Protein AF-A0A2T1DKE2-F1 (afdb_monomer)

Radius of gyration: 26.38 Å; Cα contacts (8 Å, |Δi|>4): 753; chains: 1; bounding box: 59×49×77 Å

Solvent-accessible surface area (backbone atoms only — not comparable to full-atom values): 18657 Å² total; per-residue (Å²): 131,73,34,31,42,33,27,73,36,65,44,62,37,20,73,54,91,68,59,77,89,80,50,60,73,57,46,38,32,82,42,60,50,75,44,71,44,55,36,66,47,71,44,83,72,54,81,52,32,29,38,37,30,40,60,85,55,63,46,56,56,70,70,41,39,63,34,29,38,49,46,63,29,44,44,42,28,36,54,13,23,36,32,27,72,35,71,41,62,37,20,75,52,76,67,59,73,90,80,49,56,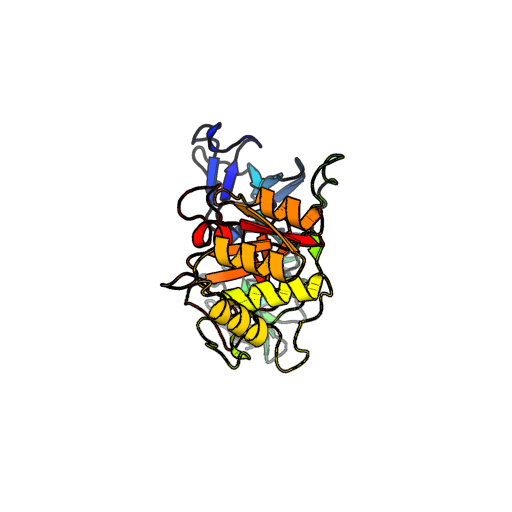71,66,43,41,33,83,43,58,48,72,46,70,46,50,37,66,47,71,45,86,41,67,85,60,22,32,40,36,28,44,59,69,74,62,47,57,61,67,72,40,42,62,34,26,36,53,44,94,35,41,43,70,78,29,87,55,67,40,79,52,84,79,91,56,68,79,62,60,96,91,51,68,70,72,55,43,76,56,88,54,56,70,54,54,15,70,77,36,90,60,55,34,91,76,27,36,53,39,24,42,49,38,25,53,39,50,51,71,67,52,76,68,93,78,84,63,84,56,60,34,44,47,48,46,52,52,31,57,78,70,73,45,49,79,90,38,69,68,42,51,38,52,52,39,41,77,70,54,33,40,58,58,66,40,66,60,25,34,74,63,54,53,52,50,36,40,66,74,70,20,50,30,43,38,41,26,59,79,44,98,86,49,44,44,34,26,41,34,25,35,42,77,50,27,34,29,24,31,29,20,71,19,35,80,48,100,92,42,76,38,66,92,39,75,16,58,72,40,79,45,39,50,66,55,50,42,62,32,26,16,75,88,42,82,48,38,22,38,31,35,40,36,42,80,105

Foldseek 3Di:
DKKKKAFQAWDKWFQDPDDPVPDDQQGIFIDHHGDMFTFPDWADDAQFWIWTFTDPAFTGVVTGRITIDGPLRIWMKDAWKKFFQAWFKWFQDLDDPVPGDQQGIAIDHGGDMFGFPAWDDDPPQWIWTFGPDWADGVVTDRITIDRNVRMDIPHRHMDTDDDPHDADPVVDFGQKFFAPQDAAALCPDPPPSVQLLLLRQLLSQLVSVVQDAPPNDDRSSNSLVVVCVVVVHDSLDVVSSQVSSVVSQKHKPWDQFAAPVNCSVLLSVVWKKKWWWPLDVSIHIWIFGMDHSFATFIQGNQADGDPVHHDSVHGSHRDGDGSVRCCVTQPVPDRGRIGMITIDGD

Secondary structure (DSSP, 8-state):
--EEEEESS-EEEESSSS-TTTS-GGGEEEE-TT-EEEEEEEEE-SSSEEEEEESS--BTTTTBSEEEEEGGGEEEEE--EEEE-S-EEEESSSS-TTTS-GGGEEEE-TT-EEEEEEEEEETTTEEEEEESS--BTTTTBSEEEEEGGGEEEEESS-EEEP--PPPPPTTSPPS-EE--PPP--GGG-SS-TTS-HHHHHHHHHHHHTTPPPSS-SS-HHHHHHHHHHHTT--TT-HHHHHHHHHHTTEEE--EEEE-HHHHHHHHHTT--EEEEE-SSTT-EEEEEEEEETTEEEEE-TT-EEETTEEETTS--TTEEEEHHHHHHHH-TT-TT-EEEEEEEE-

Mean predicted aligned error: 10.67 Å

Sequence (346 aa):
MAIQLKVTQSTIFKQTTEQSSQIPDEDKVAIAAGKSFDVHSWKLVDQNHISIALLKDFLGNPPRNTWYAHIPDIQLIKPASLKVTQNTIFKQSTADSSQVTAPYKVAVAAGQVFNLQSWATANNNHFKITLASGSLGDPPRNTWYVYAPHMQFINQQPQTIAIDQPPPPSGGLPRTKQLNVPHKSQLDNALNPTGACNVTSLAMVIAYFQIKGSTGVGQLEDEIYAHMEDRGLVRGNPEDLSQTAYDYGLIDDFTYRGSLFDIRKAIAEGRPCIIHGNFTSFGHIIVVRGYDPYGFFVNDPYGEWTSSGYRTDLSGENLHYSNTLIQSKCSPEGEDYIWLHRFAKR

Nearest PDB structures (foldseek):
  8vp9-assembly1_B  TM=7.889E-01  e=1.140E-01  Acetivibrio thermocellus ATCC 27405
  6v9z-assembly1_B  TM=7.158E-01  e=9.640E-02  Acetivibrio thermocellus ATCC 27405
  1qaw-assembly1_B  TM=4.047E-01  e=6.050E+00  Geobacillus stearothermophilus

InterPro domains:
  IPR039564 Peptidase C39-like [PF13529] (179-312)

pLDDT: mean 93.01, std 6.89, range [56.09, 98.88]

Organism: NCBI:txid1920490

Structure (mmCIF, N/CA/C/O backbone):
data_AF-A0A2T1DKE2-F1
#
_entry.id   AF-A0A2T1DKE2-F1
#
loop_
_atom_site.group_PDB
_atom_site.id
_atom_site.type_symbol
_atom_site.label_atom_id
_atom_site.label_alt_id
_atom_site.label_comp_id
_atom_site.label_asym_id
_atom_site.label_entity_id
_atom_site.label_seq_id
_atom_site.pdbx_PDB_ins_code
_atom_site.Cartn_x
_atom_site.Cartn_y
_atom_site.Cartn_z
_atom_site.occupancy
_atom_site.B_iso_or_equiv
_atom_site.auth_seq_id
_atom_site.auth_comp_id
_atom_site.auth_asym_id
_atom_site.auth_atom_id
_atom_site.pdbx_PDB_model_num
ATOM 1 N N . MET A 1 1 ? -25.186 -1.324 14.343 1.00 56.09 1 MET A N 1
ATOM 2 C CA . MET A 1 1 ? -23.770 -1.637 14.648 1.00 56.09 1 MET A CA 1
ATOM 3 C C . MET A 1 1 ? -22.944 -0.430 14.253 1.00 56.09 1 MET A C 1
ATOM 5 O O . MET A 1 1 ? -23.244 0.134 13.210 1.00 56.09 1 MET A O 1
ATOM 9 N N . ALA A 1 2 ? -21.981 -0.010 15.075 1.00 75.56 2 ALA A N 1
ATOM 10 C CA . ALA A 1 2 ? -21.118 1.118 14.732 1.00 75.56 2 ALA A CA 1
ATOM 11 C C . ALA A 1 2 ? -20.167 0.706 13.599 1.00 75.56 2 ALA A C 1
ATOM 13 O O . ALA A 1 2 ? -19.555 -0.358 13.674 1.00 75.56 2 ALA A O 1
ATOM 14 N N . ILE A 1 3 ? -20.087 1.514 12.547 1.00 90.50 3 ILE A N 1
ATOM 15 C CA . ILE A 1 3 ? -19.098 1.378 11.477 1.00 90.50 3 ILE A CA 1
ATOM 16 C C . ILE A 1 3 ? -18.074 2.483 11.700 1.00 90.50 3 ILE A C 1
ATOM 18 O O . ILE A 1 3 ? -18.448 3.605 12.031 1.00 90.50 3 ILE A O 1
ATOM 22 N N . GLN A 1 4 ? -16.799 2.170 11.526 1.00 92.31 4 GLN A N 1
ATOM 23 C CA . GLN A 1 4 ? -15.732 3.156 11.486 1.00 92.31 4 GLN A CA 1
ATOM 24 C C . GLN A 1 4 ? -15.197 3.284 10.070 1.00 92.31 4 GLN A C 1
ATOM 26 O O . GLN A 1 4 ? -15.025 2.286 9.374 1.00 92.31 4 GLN A O 1
ATOM 31 N N . LEU A 1 5 ? -14.920 4.514 9.657 1.00 95.06 5 LEU A N 1
ATOM 32 C CA . LEU A 1 5 ? -14.117 4.793 8.479 1.00 95.06 5 LEU A CA 1
ATOM 33 C C . LEU A 1 5 ? -12.704 5.105 8.940 1.00 95.06 5 LEU A C 1
ATOM 35 O O . LEU A 1 5 ? -12.501 6.052 9.696 1.00 95.06 5 LEU A O 1
ATOM 39 N N . LYS A 1 6 ? -11.739 4.324 8.468 1.00 93.06 6 LYS A N 1
ATOM 40 C CA . LYS A 1 6 ? -10.310 4.560 8.653 1.00 93.06 6 LYS A CA 1
ATOM 41 C C . LYS A 1 6 ? -9.728 5.121 7.364 1.00 93.06 6 LYS A C 1
ATOM 43 O O . LYS A 1 6 ? -9.929 4.543 6.305 1.00 93.06 6 LYS A O 1
ATOM 48 N N . VAL A 1 7 ? -8.988 6.216 7.460 1.00 94.31 7 VAL A N 1
ATOM 49 C CA . VAL A 1 7 ? -8.245 6.808 6.347 1.00 94.31 7 VAL A CA 1
ATOM 50 C C . VAL A 1 7 ? -6.895 6.103 6.254 1.00 94.31 7 VAL A C 1
ATOM 52 O O . VAL A 1 7 ? -6.096 6.160 7.190 1.00 94.31 7 VAL A O 1
ATOM 55 N N . THR A 1 8 ? -6.656 5.375 5.169 1.00 86.12 8 THR A N 1
ATOM 56 C CA . THR A 1 8 ? -5.432 4.587 4.947 1.00 86.12 8 THR A CA 1
ATOM 57 C C . THR A 1 8 ? -4.363 5.391 4.212 1.00 86.12 8 THR A C 1
ATOM 59 O O . THR A 1 8 ? -3.178 5.149 4.430 1.00 86.12 8 THR A O 1
ATOM 62 N N . GLN A 1 9 ? -4.766 6.385 3.416 1.00 79.69 9 GLN A N 1
ATOM 63 C CA . GLN A 1 9 ? -3.889 7.341 2.734 1.00 79.69 9 GLN A CA 1
ATOM 64 C C . GLN A 1 9 ? -4.427 8.760 2.932 1.00 79.69 9 GLN A C 1
ATOM 66 O O . GLN A 1 9 ? -5.637 8.954 3.011 1.00 79.69 9 GLN A O 1
ATOM 71 N N . SER A 1 10 ? -3.542 9.756 3.053 1.00 86.81 10 SER A N 1
ATOM 72 C CA . SER A 1 10 ? -3.977 11.150 3.192 1.00 86.81 10 SER A CA 1
ATOM 73 C C . SER A 1 10 ? -4.815 11.536 1.978 1.00 86.81 10 SER A C 1
ATOM 75 O O . SER A 1 10 ? -4.385 11.343 0.847 1.00 86.81 10 SER A O 1
ATOM 77 N N . THR A 1 11 ? -6.007 12.068 2.219 1.00 92.81 11 THR A N 1
ATOM 78 C CA . THR A 1 11 ? -7.016 12.286 1.180 1.00 92.81 11 THR A CA 1
ATOM 79 C C . THR A 1 11 ? -7.796 13.567 1.439 1.00 92.81 11 THR A C 1
ATOM 81 O O . THR A 1 11 ? -7.600 14.248 2.449 1.00 92.8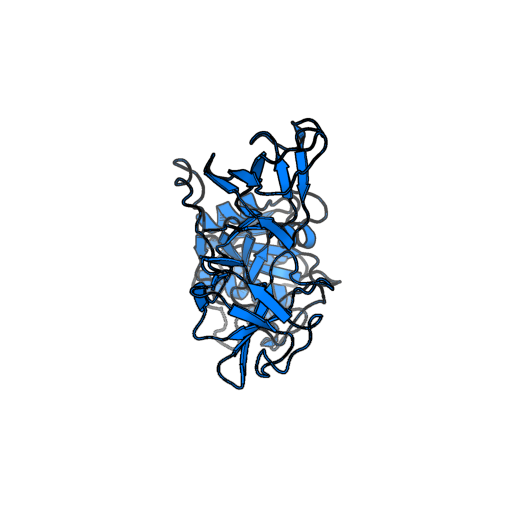1 11 THR A O 1
ATOM 84 N N . ILE A 1 12 ? -8.687 13.910 0.518 1.00 94.94 12 ILE A N 1
ATOM 85 C CA . ILE A 1 12 ? -9.576 15.058 0.628 1.00 94.94 12 ILE A CA 1
ATOM 86 C C . ILE A 1 12 ? -11.008 14.541 0.667 1.00 94.94 12 ILE A C 1
ATOM 88 O O . ILE A 1 12 ? -11.485 13.910 -0.276 1.00 94.94 12 ILE A O 1
ATOM 92 N N . PHE A 1 13 ? -11.709 14.837 1.756 1.00 97.44 13 PHE A N 1
ATOM 93 C CA . PHE A 1 13 ? -13.157 14.678 1.809 1.00 97.44 13 PHE A CA 1
ATOM 94 C C . PHE A 1 13 ? -13.804 15.883 1.137 1.00 97.44 13 PHE A C 1
ATOM 96 O O . PHE A 1 13 ? -13.391 17.018 1.370 1.00 97.44 13 PHE A O 1
ATOM 103 N N . LYS A 1 14 ? -14.800 15.635 0.286 1.00 96.69 14 LYS A N 1
ATOM 104 C CA . LYS A 1 14 ? -15.393 16.648 -0.604 1.00 96.69 14 LYS A CA 1
ATOM 105 C C . LYS A 1 14 ? -16.911 16.724 -0.445 1.00 96.69 14 LYS A C 1
ATOM 107 O O . LYS A 1 14 ? -17.524 15.754 -0.007 1.00 96.69 14 LYS A O 1
ATOM 112 N N . GLN A 1 15 ? -17.534 17.839 -0.815 1.00 96.81 15 GLN A N 1
ATOM 113 C CA . GLN A 1 15 ? -18.999 17.959 -0.900 1.00 96.81 15 GLN A CA 1
ATOM 114 C C . GLN A 1 15 ? -19.572 17.467 -2.239 1.00 96.81 15 GLN A C 1
ATOM 116 O O . GLN A 1 15 ? -20.783 17.298 -2.362 1.00 96.81 15 GLN A O 1
ATOM 121 N N . THR A 1 16 ? -18.713 17.168 -3.215 1.00 93.19 16 THR A N 1
ATOM 122 C CA . THR A 1 16 ? -19.064 16.570 -4.511 1.00 93.19 16 THR A CA 1
ATOM 123 C C . THR A 1 16 ? -18.043 15.490 -4.892 1.00 93.19 16 THR A C 1
ATOM 125 O O . THR A 1 16 ? -17.039 15.285 -4.205 1.00 93.19 16 THR A O 1
ATOM 128 N N . THR A 1 17 ? -18.282 14.774 -5.991 1.00 89.00 17 THR A N 1
ATOM 129 C CA . THR A 1 17 ? -17.322 13.803 -6.547 1.00 89.00 17 THR A CA 1
ATOM 130 C C . THR A 1 17 ? -16.330 14.428 -7.532 1.00 89.00 17 THR A C 1
ATOM 132 O O . THR A 1 17 ? -15.416 13.737 -7.982 1.00 89.00 17 THR A O 1
ATOM 135 N N . GLU A 1 18 ? -16.449 15.730 -7.814 1.00 87.06 18 GLU A N 1
ATOM 136 C CA . GLU A 1 18 ? -15.568 16.480 -8.719 1.00 87.06 18 GLU A CA 1
ATOM 137 C C . GLU A 1 18 ? -14.118 16.526 -8.214 1.00 87.06 18 GLU A C 1
ATOM 139 O O . GLU A 1 18 ? -13.816 16.170 -7.066 1.00 87.06 18 GLU A O 1
ATOM 144 N N . GLN A 1 19 ? -13.191 16.935 -9.083 1.00 77.75 19 GLN A N 1
ATOM 145 C CA . GLN A 1 19 ? -11.787 17.060 -8.700 1.00 77.75 19 GLN A CA 1
ATOM 146 C C . GLN A 1 19 ? -11.620 18.128 -7.615 1.00 77.75 19 GLN A C 1
ATOM 148 O O . GLN A 1 19 ? -12.237 19.189 -7.663 1.00 77.75 19 GLN A O 1
ATOM 153 N N . SER A 1 20 ? -10.750 17.874 -6.635 1.00 83.12 20 SER A N 1
ATOM 154 C CA . SER A 1 20 ? -10.544 18.789 -5.500 1.00 83.12 20 SER A CA 1
ATOM 155 C C . SER A 1 20 ? -10.016 20.170 -5.918 1.00 83.12 20 SER A C 1
ATOM 157 O O . SER A 1 20 ? -10.217 21.149 -5.199 1.00 83.12 20 SER A O 1
ATOM 159 N N . SER A 1 21 ? -9.355 20.260 -7.076 1.00 82.25 21 SER A N 1
ATOM 160 C CA . SER A 1 21 ? -8.891 21.508 -7.691 1.00 82.25 21 SER A CA 1
ATOM 161 C C . SER A 1 21 ? -10.016 22.349 -8.302 1.00 82.25 21 SER A C 1
ATOM 163 O O . SER A 1 21 ? -9.817 23.536 -8.535 1.00 82.25 21 SER A O 1
ATOM 165 N N . GLN A 1 22 ? -11.183 21.751 -8.555 1.00 88.88 22 GLN A N 1
ATOM 166 C CA . GLN A 1 22 ? -12.334 22.397 -9.193 1.00 88.88 22 GLN A CA 1
ATOM 167 C C . GLN A 1 22 ? -13.384 22.877 -8.188 1.00 88.88 22 GLN A C 1
ATOM 169 O O . GLN A 1 22 ? -14.297 23.602 -8.571 1.00 88.88 22 GLN A O 1
ATOM 174 N N . ILE A 1 23 ? -13.249 22.502 -6.913 1.00 92.12 23 ILE A N 1
ATOM 175 C CA . ILE A 1 23 ? -14.202 22.862 -5.861 1.00 92.12 23 ILE A CA 1
ATOM 176 C C . ILE A 1 23 ? -13.612 23.892 -4.882 1.00 92.12 23 ILE A C 1
ATOM 178 O O . ILE A 1 23 ? -12.406 23.835 -4.583 1.00 92.12 23 ILE A O 1
ATOM 182 N N . PRO A 1 24 ? -14.445 24.815 -4.359 1.00 94.44 24 PRO A N 1
ATOM 183 C CA . PRO A 1 24 ? -14.042 25.791 -3.348 1.00 94.44 24 PRO A CA 1
ATOM 184 C C . PRO A 1 24 ? -13.459 25.149 -2.081 1.00 94.44 24 PRO A C 1
ATOM 186 O O . PRO A 1 24 ? -13.807 24.025 -1.719 1.00 94.44 24 PRO A O 1
ATOM 189 N N . ASP A 1 25 ? -12.607 25.886 -1.363 1.00 93.50 25 ASP A N 1
ATOM 190 C CA . ASP A 1 25 ? -11.978 25.418 -0.115 1.00 93.50 25 ASP A CA 1
ATOM 191 C C . ASP A 1 25 ? -12.987 25.090 0.995 1.00 93.50 25 ASP A C 1
ATOM 193 O O . ASP A 1 25 ? -12.742 24.191 1.793 1.00 93.50 25 ASP A O 1
ATOM 197 N N . GLU A 1 26 ? -14.149 25.742 1.012 1.00 95.25 26 GLU A N 1
ATOM 198 C CA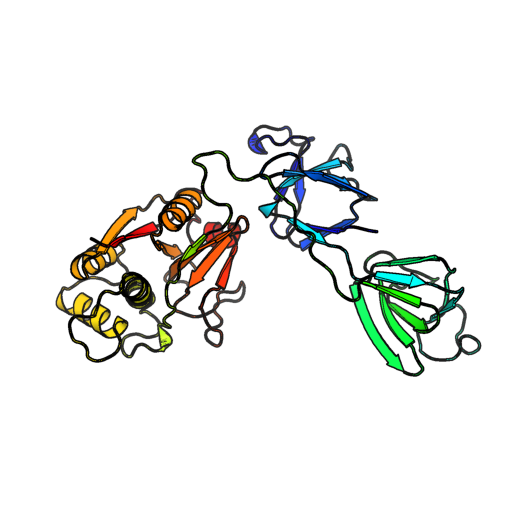 . GLU A 1 26 ? -15.237 25.456 1.961 1.00 95.25 26 GLU A CA 1
ATOM 199 C C . GLU A 1 26 ? -15.950 24.113 1.719 1.00 95.25 26 GLU A C 1
ATOM 201 O O . GLU A 1 26 ? -16.599 23.572 2.621 1.00 95.25 26 GLU A O 1
ATOM 206 N N . ASP A 1 27 ? -15.797 23.550 0.519 1.00 96.25 27 ASP A N 1
ATOM 207 C CA . ASP A 1 27 ? -16.416 22.294 0.091 1.00 96.25 27 ASP A CA 1
ATOM 208 C C . ASP A 1 27 ? -15.444 21.109 0.129 1.00 96.25 27 ASP A C 1
ATOM 210 O O . ASP A 1 27 ? -15.777 19.998 -0.302 1.00 96.25 27 ASP A O 1
ATOM 214 N N . LYS A 1 28 ? -14.247 21.310 0.688 1.00 95.69 28 LYS A N 1
ATOM 215 C CA . LYS A 1 28 ? -13.247 20.259 0.864 1.00 95.69 28 LYS A CA 1
ATOM 216 C C . LYS A 1 28 ? -12.539 20.345 2.207 1.00 95.69 28 LYS A C 1
ATOM 218 O O . LYS A 1 28 ? -12.380 21.402 2.802 1.00 95.69 28 LYS A O 1
ATOM 223 N N . VAL A 1 29 ? -12.078 19.201 2.692 1.00 97.44 29 VAL A N 1
ATOM 224 C CA . VAL A 1 29 ? -11.276 19.123 3.911 1.00 97.44 29 VAL A CA 1
ATOM 225 C C . VAL A 1 29 ? -10.207 18.049 3.757 1.00 97.44 29 VAL A C 1
ATOM 227 O O . VAL A 1 29 ? -10.495 16.907 3.400 1.00 97.44 29 VAL A O 1
ATOM 230 N N . ALA A 1 30 ? -8.954 18.430 4.002 1.00 95.81 30 ALA A N 1
ATOM 231 C CA . ALA A 1 30 ? -7.825 17.511 3.973 1.00 95.81 30 ALA A CA 1
ATOM 232 C C . ALA A 1 30 ? -7.822 16.637 5.230 1.00 95.81 30 ALA A C 1
ATOM 234 O O . ALA A 1 30 ? -7.912 17.138 6.354 1.00 95.81 30 ALA A O 1
ATOM 235 N N . ILE A 1 31 ? -7.684 15.329 5.040 1.00 96.75 31 ILE A N 1
ATOM 236 C CA . ILE A 1 31 ? -7.676 14.336 6.106 1.00 96.75 31 ILE A CA 1
ATOM 237 C C . ILE A 1 31 ? -6.395 13.521 6.010 1.00 96.75 31 ILE A C 1
ATOM 239 O O . ILE A 1 31 ? -6.125 12.872 5.003 1.00 96.75 31 ILE A O 1
ATOM 243 N N . ALA A 1 32 ? -5.598 13.548 7.074 1.00 91.06 32 ALA A N 1
ATOM 244 C CA . ALA A 1 32 ? -4.351 12.799 7.135 1.00 91.06 32 ALA A CA 1
ATOM 245 C C . ALA A 1 32 ? -4.588 11.281 7.241 1.00 91.06 32 ALA A C 1
ATOM 247 O O . ALA A 1 32 ? -5.541 10.833 7.890 1.00 91.06 32 ALA A O 1
ATOM 248 N N . ALA A 1 33 ? -3.667 10.496 6.676 1.00 84.88 33 ALA A N 1
ATOM 249 C CA . ALA A 1 33 ? -3.597 9.052 6.883 1.00 84.88 33 ALA A CA 1
ATOM 250 C C . ALA A 1 33 ? -3.612 8.687 8.381 1.00 84.88 33 ALA A C 1
ATOM 252 O O . ALA A 1 33 ? -3.068 9.396 9.230 1.00 84.88 33 ALA A O 1
ATOM 253 N N . GLY A 1 34 ? -4.249 7.566 8.715 1.00 86.44 34 GLY A N 1
ATOM 254 C CA . GLY A 1 34 ? -4.383 7.050 10.078 1.00 86.44 34 GLY A CA 1
ATOM 255 C C . GLY A 1 34 ? -5.569 7.611 10.870 1.00 86.44 34 GLY A C 1
ATOM 256 O O . GLY A 1 34 ? -5.925 7.036 11.901 1.00 86.44 34 GLY A O 1
ATOM 257 N N . LYS A 1 35 ? -6.229 8.683 10.408 1.00 92.25 35 LYS A N 1
ATOM 258 C CA . LYS A 1 35 ? -7.454 9.196 11.046 1.00 92.25 35 LYS A CA 1
ATOM 259 C C . LYS A 1 35 ? -8.593 8.178 10.948 1.00 92.25 35 LYS A C 1
ATOM 261 O O . LYS A 1 35 ? -8.694 7.441 9.972 1.00 92.25 35 LYS A O 1
ATOM 266 N N . SER A 1 36 ? -9.441 8.123 11.974 1.00 91.50 36 SER A N 1
ATOM 267 C CA . SER A 1 36 ? -10.618 7.248 12.016 1.00 91.50 36 SER A CA 1
ATOM 268 C C . SER A 1 36 ? -11.834 8.015 12.524 1.00 91.50 36 SER A C 1
ATOM 270 O O . SER A 1 36 ? -11.691 8.834 13.429 1.00 91.50 36 SER A O 1
ATOM 272 N N . PHE A 1 37 ? -13.006 7.731 11.959 1.00 92.56 37 PHE A N 1
ATOM 273 C CA . PHE A 1 37 ? -14.265 8.396 12.292 1.00 92.56 37 PHE A CA 1
ATOM 274 C C . PHE A 1 37 ? -15.375 7.374 12.518 1.00 92.56 37 PHE A C 1
ATOM 276 O O . PHE A 1 37 ? -15.481 6.398 11.770 1.00 92.56 37 PHE A O 1
ATOM 283 N N . ASP A 1 38 ? -16.231 7.617 13.509 1.00 90.88 38 ASP A N 1
ATOM 284 C CA . ASP A 1 38 ? -17.463 6.847 13.677 1.00 90.88 38 ASP A CA 1
ATOM 285 C C . ASP A 1 38 ? -18.483 7.301 12.618 1.00 90.88 38 ASP A C 1
ATOM 287 O O . ASP A 1 38 ? -18.832 8.480 12.523 1.00 90.88 38 ASP A O 1
ATOM 291 N N . VAL A 1 39 ? -18.973 6.360 11.816 1.00 94.00 39 VAL A N 1
ATOM 292 C CA . VAL A 1 39 ? -19.888 6.609 10.697 1.00 94.00 39 VAL A CA 1
ATOM 293 C C . VAL A 1 39 ? -21.312 6.249 11.108 1.00 94.00 39 VAL A C 1
ATOM 295 O O . VAL A 1 39 ? -21.589 5.123 11.528 1.00 94.00 39 VAL A O 1
ATOM 298 N N . HIS A 1 40 ? -22.228 7.207 10.963 1.00 92.88 40 HIS A N 1
ATOM 299 C CA . HIS A 1 40 ? -23.662 6.994 11.132 1.00 92.88 40 HIS A CA 1
ATOM 300 C C . HIS A 1 40 ? -24.241 6.192 9.962 1.00 92.88 40 HIS A C 1
ATOM 302 O O . HIS A 1 40 ? -24.926 5.192 10.164 1.00 92.88 40 HIS A O 1
ATOM 308 N N . SER A 1 41 ? -23.931 6.611 8.736 1.00 94.12 41 SER A N 1
ATOM 309 C CA . SER A 1 41 ? -24.375 5.950 7.510 1.00 94.12 41 SER A CA 1
ATOM 310 C C . SER A 1 41 ? -23.383 6.175 6.380 1.00 94.12 41 SER A C 1
ATOM 312 O O . SER A 1 41 ? -22.682 7.185 6.357 1.00 94.12 41 SER A O 1
ATOM 314 N N . TRP A 1 42 ? -23.365 5.270 5.409 1.00 96.50 42 TRP A N 1
ATOM 315 C CA . TRP A 1 42 ? -22.627 5.454 4.168 1.00 96.50 42 TRP A CA 1
ATOM 316 C C . TRP A 1 42 ? -23.411 4.866 2.996 1.00 96.50 42 TRP A C 1
ATOM 318 O O . TRP A 1 42 ? -24.267 4.000 3.185 1.00 96.50 42 TRP A O 1
ATOM 328 N N . LYS A 1 43 ? -23.121 5.343 1.788 1.00 95.31 43 LYS A N 1
ATOM 329 C CA . LYS A 1 43 ? -23.663 4.811 0.536 1.00 95.31 43 LYS A CA 1
ATOM 330 C C . LYS A 1 43 ? -22.605 4.865 -0.552 1.00 95.31 43 LYS A C 1
ATOM 332 O O . LYS A 1 43 ? -21.844 5.827 -0.622 1.00 95.31 43 LYS A O 1
ATOM 337 N N . LEU A 1 44 ? -22.584 3.860 -1.415 1.00 93.62 44 LEU A N 1
ATOM 338 C CA . LEU A 1 44 ? -21.820 3.936 -2.650 1.00 93.62 44 LEU A CA 1
ATOM 339 C C . LEU A 1 44 ? -22.411 5.011 -3.563 1.00 93.62 44 LEU A C 1
ATOM 341 O O . LEU A 1 44 ? -23.631 5.114 -3.683 1.00 93.62 44 LEU A O 1
ATOM 345 N N . VAL A 1 45 ? -21.547 5.825 -4.162 1.00 91.06 45 VAL A N 1
ATOM 346 C CA . VAL A 1 45 ? -21.950 6.929 -5.043 1.00 91.06 45 VAL A CA 1
ATOM 347 C C . VAL A 1 45 ? -21.560 6.618 -6.476 1.00 91.06 45 VAL A C 1
ATOM 349 O O . VAL A 1 45 ? -22.397 6.682 -7.369 1.00 91.06 45 VAL A O 1
ATOM 352 N N . ASP A 1 46 ? -20.300 6.248 -6.682 1.00 83.88 46 ASP A N 1
ATOM 353 C CA . ASP A 1 46 ? -19.757 5.882 -7.983 1.00 83.88 46 ASP A CA 1
ATOM 354 C C . ASP A 1 46 ? -18.653 4.822 -7.821 1.00 83.88 46 ASP A C 1
ATOM 356 O O . ASP A 1 46 ? -18.512 4.194 -6.771 1.00 83.88 46 ASP A O 1
ATOM 360 N N . GLN A 1 47 ? -17.872 4.585 -8.876 1.00 79.06 47 GLN A N 1
ATOM 361 C CA . GLN A 1 47 ? -16.802 3.589 -8.870 1.00 79.06 47 GLN A CA 1
ATOM 362 C C . GLN A 1 47 ? -15.692 3.856 -7.851 1.00 79.06 47 GLN A C 1
ATOM 364 O O . GLN A 1 47 ? -15.027 2.890 -7.477 1.00 79.06 47 GLN A O 1
ATOM 369 N N . ASN A 1 48 ? -15.505 5.104 -7.420 1.00 83.62 48 ASN A N 1
ATOM 370 C CA . ASN A 1 48 ? -14.378 5.583 -6.625 1.00 83.62 48 ASN A CA 1
ATOM 371 C C . ASN A 1 48 ? -14.797 6.334 -5.356 1.00 83.62 48 ASN A C 1
ATOM 373 O O . ASN A 1 48 ? -13.938 6.568 -4.515 1.00 83.62 48 ASN A O 1
ATOM 377 N N . HIS A 1 49 ? -16.071 6.686 -5.171 1.00 92.06 49 HIS A N 1
ATOM 378 C CA . HIS A 1 49 ? -16.531 7.427 -3.998 1.00 92.06 49 HIS A CA 1
ATOM 379 C C . HIS A 1 49 ? -17.679 6.742 -3.260 1.00 92.06 49 HIS A C 1
ATOM 381 O O . HIS A 1 49 ? -18.625 6.215 -3.853 1.00 92.06 49 HIS A O 1
ATOM 387 N N . ILE A 1 50 ? -17.631 6.846 -1.932 1.00 96.50 50 ILE A N 1
ATOM 388 C CA . ILE A 1 50 ? -18.804 6.699 -1.070 1.00 96.50 50 ILE A CA 1
ATOM 389 C C . ILE A 1 50 ? -19.194 8.062 -0.505 1.00 96.50 50 ILE A C 1
ATOM 391 O O . ILE A 1 50 ? -18.342 8.913 -0.267 1.00 96.50 50 ILE A O 1
ATOM 395 N N . SER A 1 51 ? -20.478 8.254 -0.237 1.00 97.19 51 SER A N 1
ATOM 396 C CA . SER A 1 51 ? -20.958 9.323 0.632 1.00 97.19 51 SER A CA 1
ATOM 397 C C . SER A 1 51 ? -21.043 8.771 2.050 1.00 97.19 51 SER A C 1
ATOM 399 O O . SER A 1 51 ? -21.553 7.670 2.256 1.00 97.19 51 SER A O 1
ATOM 401 N N . ILE A 1 52 ? -20.524 9.521 3.014 1.00 97.44 52 ILE A N 1
ATOM 402 C CA . ILE A 1 52 ? -20.505 9.194 4.439 1.00 97.44 52 ILE A CA 1
ATOM 403 C C . ILE A 1 52 ? -21.222 10.284 5.224 1.00 97.44 52 ILE A C 1
ATOM 405 O O . ILE A 1 52 ? -21.107 11.459 4.891 1.00 97.44 52 ILE A O 1
ATOM 409 N N . ALA A 1 53 ? -21.910 9.892 6.290 1.00 97.12 53 ALA A N 1
ATOM 410 C CA . ALA A 1 53 ? -22.377 10.782 7.342 1.00 97.12 53 ALA A CA 1
ATOM 411 C C . ALA A 1 53 ? -21.687 10.379 8.648 1.00 97.12 53 ALA A C 1
ATOM 413 O O . ALA A 1 53 ? -21.847 9.251 9.123 1.00 97.12 53 ALA A O 1
ATOM 414 N N . LEU A 1 54 ? -20.892 11.283 9.206 1.00 95.19 54 LEU A N 1
ATOM 415 C CA . LEU A 1 54 ? -20.183 11.103 10.466 1.00 95.19 54 LEU A CA 1
ATOM 416 C C . LEU A 1 54 ? -21.168 11.188 11.634 1.00 95.19 54 LEU A C 1
ATOM 418 O O . LEU A 1 54 ? -22.134 11.952 11.604 1.00 95.19 54 LEU A O 1
ATOM 422 N N . LEU A 1 55 ? -20.933 10.379 12.666 1.00 88.81 55 LEU A N 1
ATOM 423 C CA . LEU A 1 55 ? -21.858 10.244 13.787 1.00 88.81 55 LEU A CA 1
ATOM 424 C C . LEU A 1 55 ? -21.773 11.416 14.772 1.00 88.81 55 LEU A C 1
ATOM 426 O O . LEU A 1 55 ? -22.805 11.873 15.255 1.00 88.81 55 LEU A O 1
ATOM 430 N N . LYS A 1 56 ? -20.559 11.864 15.110 1.00 84.75 56 LYS A N 1
ATOM 431 C CA . LYS A 1 56 ? -20.318 12.917 16.119 1.00 84.75 56 LYS A CA 1
ATOM 432 C C . LYS A 1 56 ? -19.325 13.988 15.674 1.00 84.75 56 LYS A C 1
ATOM 434 O O . LYS A 1 56 ? -19.199 15.004 16.349 1.00 84.75 56 LYS A O 1
ATOM 439 N N . ASP A 1 57 ? -18.639 13.756 14.561 1.00 89.75 57 ASP A N 1
ATOM 440 C CA . ASP A 1 57 ? -17.604 14.647 14.061 1.00 89.75 57 ASP A CA 1
ATOM 441 C C . ASP A 1 57 ? -18.173 15.607 13.017 1.00 89.75 57 ASP A C 1
ATOM 443 O O . ASP A 1 57 ? -18.970 15.225 12.156 1.00 89.75 57 ASP A O 1
ATOM 447 N N . PHE A 1 58 ? -17.717 16.855 13.083 1.00 95.75 58 PHE A N 1
ATOM 448 C CA . PHE A 1 58 ? -17.936 17.866 12.059 1.00 95.75 58 PHE A CA 1
ATOM 449 C C . PHE A 1 58 ? -16.573 18.322 11.558 1.00 95.75 58 PHE A C 1
ATOM 451 O O . PHE A 1 58 ? -15.684 18.638 12.349 1.00 95.75 58 PHE A O 1
ATOM 458 N N . LEU A 1 59 ? -16.405 18.317 10.243 1.00 96.19 59 LEU A N 1
ATOM 459 C CA . LEU A 1 59 ? -15.153 18.647 9.573 1.00 96.19 59 LEU A CA 1
ATOM 460 C C . LEU A 1 59 ? -15.351 19.878 8.690 1.00 96.19 59 LEU A C 1
ATOM 462 O O . LEU A 1 59 ? -16.485 20.231 8.369 1.00 96.19 59 LEU A O 1
ATOM 466 N N . GLY A 1 60 ? -14.245 20.493 8.276 1.00 93.75 60 GLY A N 1
ATOM 467 C CA . GLY A 1 60 ? -14.249 21.638 7.368 1.00 93.75 60 GLY A CA 1
ATOM 468 C C . GLY A 1 60 ? -14.750 22.941 7.997 1.00 93.75 60 GLY A C 1
ATOM 469 O O . GLY A 1 60 ? -15.042 23.020 9.192 1.00 93.75 60 GLY A O 1
ATOM 470 N N . ASN A 1 61 ? -14.815 23.975 7.162 1.00 92.88 61 ASN A N 1
ATOM 471 C CA . ASN A 1 61 ? -15.380 25.277 7.490 1.00 92.88 61 ASN A CA 1
ATOM 472 C C . ASN A 1 61 ? -16.194 25.771 6.274 1.00 92.88 61 ASN A C 1
ATOM 474 O O . ASN A 1 61 ? -15.577 26.091 5.263 1.00 92.88 61 ASN A O 1
ATOM 478 N N . PRO A 1 62 ? -17.538 25.811 6.336 1.00 94.38 62 PRO A N 1
ATOM 479 C CA . PRO A 1 62 ? -18.359 25.589 7.524 1.00 94.38 62 PRO A CA 1
ATOM 480 C C . PRO A 1 62 ? -18.332 24.125 8.003 1.00 94.38 62 PRO A C 1
ATOM 482 O O . PRO A 1 62 ? -18.100 23.219 7.201 1.00 94.38 62 PRO A O 1
ATOM 485 N N . PRO A 1 63 ? -18.561 23.875 9.307 1.00 96.38 63 PRO A N 1
ATOM 486 C CA . PRO A 1 63 ? -18.536 22.530 9.870 1.00 96.38 63 PRO A CA 1
ATOM 487 C C . PRO A 1 63 ? -19.673 21.667 9.307 1.00 96.38 63 PRO A C 1
ATOM 489 O O . PRO A 1 63 ? -20.851 22.002 9.440 1.00 96.38 63 PRO A O 1
ATOM 492 N N . ARG A 1 64 ? -19.327 20.521 8.712 1.00 96.75 64 ARG A N 1
ATOM 493 C CA . ARG A 1 64 ? -20.271 19.562 8.111 1.00 96.75 64 ARG A CA 1
ATOM 494 C C . ARG A 1 64 ? -19.961 18.137 8.551 1.00 96.75 64 ARG A C 1
ATOM 496 O O . ARG A 1 64 ? -18.800 17.768 8.730 1.00 96.75 64 ARG A O 1
ATOM 503 N N . ASN A 1 65 ? -20.993 17.306 8.665 1.00 96.62 65 ASN A N 1
ATOM 504 C CA . ASN A 1 65 ? -20.846 15.888 9.007 1.00 96.62 65 ASN A CA 1
ATOM 505 C C . ASN A 1 65 ? -21.005 14.944 7.803 1.00 96.62 65 ASN A C 1
ATOM 507 O O . ASN A 1 65 ? -20.780 13.750 7.950 1.00 96.62 65 ASN A O 1
ATOM 511 N N . THR A 1 66 ? -21.398 15.439 6.628 1.00 97.38 66 THR A N 1
ATOM 512 C CA . THR A 1 66 ? -21.597 14.613 5.428 1.00 97.38 66 THR A CA 1
ATOM 513 C C . THR A 1 66 ? -20.543 14.940 4.386 1.00 97.38 66 THR A C 1
ATOM 515 O O . THR A 1 66 ? -20.314 16.114 4.111 1.00 97.38 66 THR A O 1
ATOM 518 N N . TRP A 1 67 ? -19.912 13.913 3.817 1.00 98.12 67 TRP A N 1
ATOM 519 C CA . TRP A 1 67 ? -18.790 14.050 2.886 1.00 98.12 67 TRP A CA 1
ATOM 520 C C . TRP A 1 67 ? -18.785 12.934 1.839 1.00 98.12 67 TRP A C 1
ATOM 522 O O . TRP A 1 67 ? -19.312 11.850 2.075 1.00 98.12 67 TRP A O 1
ATOM 532 N N . TYR A 1 68 ? -18.159 13.178 0.694 1.00 97.75 68 TYR A N 1
ATOM 533 C CA . TYR A 1 68 ? -17.738 12.156 -0.257 1.00 97.75 68 TYR A CA 1
ATOM 534 C C . TYR A 1 68 ? -16.287 11.786 0.045 1.00 97.75 68 TYR A C 1
ATOM 536 O O . TYR A 1 68 ? -15.420 12.659 0.119 1.00 97.75 68 TYR A O 1
ATOM 544 N N . ALA A 1 69 ? -16.038 10.493 0.233 1.00 96.31 69 ALA A N 1
ATOM 545 C CA . ALA A 1 69 ? -14.727 9.933 0.526 1.00 96.31 69 ALA A CA 1
ATOM 546 C C . ALA A 1 69 ? -14.274 9.031 -0.624 1.00 96.31 69 ALA A C 1
ATOM 548 O O . ALA A 1 69 ? -15.054 8.222 -1.134 1.00 96.31 69 ALA A O 1
ATOM 549 N N . HIS A 1 70 ? -13.010 9.179 -1.015 1.00 92.06 70 HIS A N 1
ATOM 550 C CA . HIS A 1 70 ? -12.385 8.393 -2.069 1.00 92.06 70 HIS A CA 1
ATOM 551 C C . HIS A 1 70 ? -12.070 6.981 -1.553 1.00 92.06 70 HIS A C 1
ATOM 553 O O . HIS A 1 70 ? -11.276 6.812 -0.633 1.00 92.06 70 HIS A O 1
ATOM 559 N N . ILE A 1 71 ? -12.727 5.968 -2.123 1.00 90.94 71 ILE A N 1
ATOM 560 C CA . ILE A 1 71 ? -12.692 4.562 -1.693 1.00 90.94 71 ILE A CA 1
ATOM 561 C C . ILE A 1 71 ? -11.263 4.005 -1.591 1.00 90.94 71 ILE A C 1
ATOM 563 O O . ILE A 1 71 ? -10.976 3.357 -0.583 1.00 90.94 71 ILE A O 1
ATOM 567 N N . PRO A 1 72 ? -10.355 4.253 -2.556 1.00 85.19 72 PRO A N 1
ATOM 568 C CA . PRO A 1 72 ? -8.959 3.831 -2.453 1.00 85.19 72 PRO A CA 1
ATOM 569 C C . PRO A 1 72 ? -8.177 4.420 -1.274 1.00 85.19 72 PRO A C 1
ATOM 571 O O . PRO A 1 72 ? -7.131 3.892 -0.927 1.00 85.19 72 PRO A O 1
ATOM 574 N N . ASP A 1 73 ? -8.654 5.475 -0.618 1.00 87.50 73 ASP A N 1
ATOM 575 C CA . ASP A 1 73 ? -7.910 6.104 0.483 1.00 87.50 73 ASP A CA 1
ATOM 576 C C . ASP A 1 73 ? -8.501 5.768 1.855 1.00 87.50 73 ASP A C 1
ATOM 578 O O . ASP A 1 73 ? -8.043 6.269 2.888 1.00 87.50 73 ASP A O 1
ATOM 582 N N . ILE A 1 74 ? -9.548 4.940 1.881 1.00 93.12 74 ILE A N 1
ATOM 583 C CA . ILE A 1 74 ? -10.302 4.620 3.087 1.00 93.12 74 ILE A CA 1
ATOM 584 C C . ILE A 1 74 ? -10.560 3.120 3.233 1.00 93.12 74 ILE A C 1
ATOM 586 O O . ILE A 1 74 ? -10.506 2.335 2.289 1.00 93.12 74 ILE A O 1
ATOM 590 N N . GLN A 1 75 ? -10.927 2.730 4.446 1.00 93.38 75 GLN A N 1
ATOM 591 C CA . GLN A 1 75 ? -11.395 1.399 4.783 1.00 93.38 75 GLN A CA 1
ATOM 592 C C . GLN A 1 75 ? -12.581 1.514 5.738 1.00 93.38 75 GLN A C 1
ATOM 594 O O . GLN A 1 75 ? -12.498 2.191 6.764 1.00 93.38 75 GLN A O 1
ATOM 599 N N . LEU A 1 76 ? -13.684 0.837 5.421 1.00 94.38 76 LEU A N 1
ATOM 600 C CA . LEU A 1 76 ? -14.799 0.689 6.350 1.00 94.38 76 LEU A CA 1
ATOM 601 C C . LEU A 1 76 ? -14.565 -0.531 7.235 1.00 94.38 76 LEU A C 1
ATOM 603 O O . LEU A 1 76 ? -14.193 -1.600 6.754 1.00 94.38 76 LEU A O 1
ATOM 607 N N . ILE A 1 77 ? -14.768 -0.371 8.536 1.00 91.69 77 ILE A N 1
ATOM 608 C CA . ILE A 1 77 ? -14.438 -1.375 9.542 1.00 91.69 77 ILE A CA 1
ATOM 609 C C . ILE A 1 77 ? -15.607 -1.497 10.520 1.00 91.69 77 ILE A C 1
ATOM 611 O O . ILE A 1 77 ? -16.120 -0.500 11.025 1.00 91.69 77 ILE A O 1
ATOM 615 N N . LYS A 1 78 ? -16.020 -2.723 10.837 1.00 90.88 78 LYS A N 1
ATOM 616 C CA . LYS A 1 78 ? -16.764 -3.009 12.068 1.00 90.88 78 LYS A CA 1
ATOM 617 C C . LYS A 1 78 ? -15.732 -3.201 13.177 1.00 90.88 78 LYS A C 1
ATOM 619 O O . LYS A 1 78 ? -14.973 -4.166 13.094 1.00 90.88 78 LYS A O 1
ATOM 624 N N . PRO A 1 79 ? -15.640 -2.311 14.176 1.00 89.25 79 PRO A N 1
ATOM 625 C CA . PRO A 1 79 ? -14.639 -2.445 15.223 1.00 89.25 79 PRO A CA 1
ATOM 626 C C . PRO A 1 79 ? -14.893 -3.697 16.072 1.00 89.25 79 PRO A C 1
ATOM 628 O O . PRO A 1 79 ? -15.990 -4.270 16.068 1.00 89.25 79 PRO A O 1
ATOM 631 N N . ALA A 1 80 ? -13.871 -4.100 16.830 1.00 92.12 80 ALA A N 1
ATOM 632 C CA . ALA A 1 80 ? -14.081 -5.000 17.953 1.00 92.12 80 ALA A CA 1
ATOM 633 C C . ALA A 1 80 ? -15.026 -4.313 18.947 1.00 92.12 80 ALA A C 1
ATOM 635 O O . ALA A 1 80 ? -14.838 -3.143 19.288 1.00 92.12 80 ALA A O 1
ATOM 636 N N . SER A 1 81 ? -16.048 -5.024 19.405 1.00 94.19 81 SER A N 1
ATOM 637 C CA . SER A 1 81 ? -17.081 -4.450 20.261 1.00 94.19 81 SER A CA 1
ATOM 638 C C . SER A 1 81 ? -17.633 -5.498 21.208 1.00 94.19 81 SER A C 1
ATOM 640 O O . SER A 1 81 ? -17.768 -6.672 20.854 1.00 94.19 81 SER A O 1
ATOM 642 N N . LEU A 1 82 ? -18.042 -5.054 22.390 1.00 95.50 82 LEU A N 1
ATOM 643 C CA . LEU A 1 82 ? -18.807 -5.864 23.330 1.00 95.50 82 LEU A CA 1
ATOM 644 C C . LEU A 1 82 ? -20.144 -5.210 23.648 1.00 95.50 82 LEU A C 1
ATOM 646 O O . LEU A 1 82 ? -20.289 -3.990 23.572 1.00 95.50 82 LEU A O 1
ATOM 650 N N . LYS A 1 83 ? -21.104 -6.038 24.048 1.00 96.50 83 LYS A N 1
ATOM 651 C CA . LYS A 1 83 ? -22.368 -5.632 24.646 1.00 96.50 83 LYS A CA 1
ATOM 652 C C . LYS A 1 83 ? -22.402 -6.098 26.092 1.00 96.50 83 LYS A C 1
ATOM 654 O O . LYS A 1 83 ? -22.107 -7.256 26.375 1.00 96.50 83 LYS A O 1
ATOM 659 N N . VAL A 1 84 ? -22.804 -5.214 26.992 1.00 98.06 84 VAL A N 1
ATOM 660 C CA . VAL A 1 84 ? -23.128 -5.568 28.372 1.00 98.06 84 VAL A CA 1
ATOM 661 C C . VAL A 1 84 ? -24.502 -6.231 28.377 1.00 98.06 84 VAL A C 1
ATOM 663 O O . VAL A 1 84 ? -25.481 -5.653 27.908 1.00 98.06 84 VAL A O 1
ATOM 666 N N . THR A 1 85 ? -24.577 -7.471 28.847 1.00 98.00 85 THR A N 1
ATOM 667 C CA . THR A 1 85 ? -25.807 -8.279 28.840 1.00 98.00 85 THR A CA 1
ATOM 668 C C . THR A 1 85 ? -26.563 -8.188 30.162 1.00 98.00 85 THR A C 1
ATOM 670 O O . THR A 1 85 ? -27.766 -8.430 30.185 1.00 98.00 85 THR A O 1
ATOM 673 N N . GLN A 1 86 ? -25.887 -7.787 31.242 1.00 98.00 86 GLN A N 1
ATOM 674 C CA . GLN A 1 86 ? -26.454 -7.600 32.578 1.00 98.00 86 GLN A CA 1
ATOM 675 C C . GLN A 1 86 ? -25.841 -6.367 33.250 1.00 98.00 86 GLN A C 1
ATOM 677 O O . GLN A 1 86 ? -24.678 -6.053 33.000 1.00 98.00 86 GLN A O 1
ATOM 682 N N . ASN A 1 87 ? -26.599 -5.683 34.115 1.00 98.12 87 ASN A N 1
ATOM 683 C CA . ASN A 1 87 ? -26.070 -4.564 34.900 1.00 98.12 87 ASN A CA 1
ATOM 684 C C . ASN A 1 87 ? -24.816 -5.020 35.652 1.00 98.12 87 ASN A C 1
ATOM 686 O O . ASN A 1 87 ? -24.825 -6.042 36.335 1.00 98.12 87 ASN A O 1
ATOM 690 N N . THR A 1 88 ? -23.726 -4.276 35.505 1.00 97.62 88 THR A N 1
ATOM 691 C CA . THR A 1 88 ? -22.417 -4.706 35.992 1.00 97.62 88 THR A CA 1
ATOM 692 C C . THR A 1 88 ? -21.572 -3.523 36.435 1.00 97.62 88 THR A C 1
ATOM 694 O O . THR A 1 88 ? -21.928 -2.363 36.232 1.00 97.62 88 THR A O 1
ATOM 697 N N . ILE A 1 89 ? -20.435 -3.824 37.054 1.00 97.69 89 ILE A N 1
ATOM 698 C CA . ILE A 1 89 ? -19.460 -2.837 37.497 1.00 97.69 89 ILE A CA 1
ATOM 699 C C . ILE A 1 89 ? -18.165 -3.058 36.720 1.00 97.69 89 ILE A C 1
ATOM 701 O O . ILE A 1 89 ? -17.527 -4.107 36.838 1.00 97.69 89 ILE A O 1
ATOM 705 N N . PHE A 1 90 ? -17.757 -2.056 35.948 1.00 98.06 90 PHE A N 1
ATOM 706 C CA . PHE A 1 90 ? -16.422 -2.012 35.358 1.00 98.06 90 PHE A CA 1
ATOM 707 C C . PHE A 1 90 ? -15.450 -1.518 36.428 1.00 98.06 90 PHE A C 1
ATOM 709 O O . PHE A 1 90 ? -15.766 -0.592 37.176 1.00 98.06 90 PHE A O 1
ATOM 716 N N . LYS A 1 91 ? -14.278 -2.149 36.541 1.00 97.81 91 LYS A N 1
ATOM 717 C CA . LYS A 1 91 ? -13.330 -1.916 37.649 1.00 97.81 91 LYS A CA 1
ATOM 718 C C . LYS A 1 91 ? -11.913 -1.652 37.152 1.00 97.81 91 LYS A C 1
ATOM 720 O O . LYS A 1 91 ? -11.559 -2.057 36.054 1.00 97.81 91 LYS A O 1
ATOM 725 N N . GLN A 1 92 ? -11.071 -1.027 37.967 1.00 97.56 92 GLN A N 1
ATOM 726 C CA . GLN A 1 92 ? -9.631 -0.882 37.690 1.00 97.56 92 GLN A CA 1
ATOM 727 C C . GLN A 1 92 ? -8.797 -2.084 38.174 1.00 97.56 92 GLN A C 1
ATOM 729 O O . GLN A 1 92 ? -7.578 -2.091 38.028 1.00 97.56 92 GLN A O 1
ATOM 734 N N . SER A 1 93 ? -9.442 -3.123 38.711 1.00 96.31 93 SER A N 1
ATOM 735 C CA . SER A 1 93 ? -8.824 -4.398 39.088 1.00 96.31 93 SER A CA 1
ATOM 736 C C . SER A 1 93 ? -9.818 -5.560 38.943 1.00 96.31 93 SER A C 1
ATOM 738 O O . SER A 1 93 ? -11.010 -5.352 38.709 1.00 96.31 93 SER A O 1
ATOM 740 N N . THR A 1 94 ? -9.339 -6.795 39.110 1.00 96.62 94 THR A N 1
ATOM 741 C CA . THR A 1 94 ? -10.166 -8.017 39.113 1.00 96.62 94 THR A CA 1
ATOM 742 C C . THR A 1 94 ? -10.726 -8.370 40.497 1.00 96.62 94 THR A C 1
ATOM 744 O O . THR A 1 94 ? -11.336 -9.429 40.653 1.00 96.62 94 THR A O 1
ATOM 747 N N . ALA A 1 95 ? -10.533 -7.506 41.504 1.00 95.06 95 ALA A N 1
ATOM 748 C CA . ALA A 1 95 ? -11.090 -7.689 42.843 1.00 95.06 95 ALA A CA 1
ATOM 749 C C . ALA A 1 95 ? -12.628 -7.609 42.829 1.00 95.06 95 ALA A C 1
ATOM 751 O O . ALA A 1 95 ? -13.231 -7.058 41.899 1.00 95.06 95 ALA A O 1
ATOM 752 N N . ASP A 1 96 ? -13.276 -8.152 43.859 1.00 93.12 96 ASP A N 1
ATOM 753 C CA . ASP A 1 96 ? -14.726 -8.034 44.031 1.00 93.12 96 ASP A CA 1
ATOM 754 C C . ASP A 1 96 ? -15.156 -6.557 44.092 1.00 93.12 96 ASP A C 1
ATOM 756 O O . ASP A 1 96 ? -14.477 -5.725 44.694 1.00 93.12 96 ASP A O 1
ATOM 760 N N . SER A 1 97 ? -16.287 -6.205 43.472 1.00 92.19 97 SER A N 1
ATOM 761 C CA . SER A 1 97 ? -16.761 -4.813 43.425 1.00 92.19 97 SER A CA 1
ATOM 762 C C . SER A 1 97 ? -17.029 -4.193 44.801 1.00 92.19 97 SER A C 1
ATOM 764 O O . SER A 1 97 ? -16.995 -2.964 44.918 1.00 92.19 97 SER A O 1
ATOM 766 N N . SER A 1 98 ? -17.285 -5.010 45.828 1.00 92.94 98 SER A N 1
ATOM 767 C CA . SER A 1 98 ? -17.414 -4.570 47.224 1.00 92.94 98 SER A CA 1
ATOM 768 C C . SER A 1 98 ? -16.091 -4.061 47.805 1.00 92.94 98 SER A C 1
ATOM 770 O O . SER A 1 98 ? -16.105 -3.170 48.647 1.00 92.94 98 SER A O 1
ATOM 772 N N . GLN A 1 99 ? -14.959 -4.566 47.307 1.00 93.94 99 GLN A N 1
ATOM 773 C CA . GLN A 1 99 ? -13.607 -4.222 47.759 1.00 93.94 99 GLN A CA 1
ATOM 774 C C . GLN A 1 99 ? -12.964 -3.102 46.927 1.00 93.94 99 GLN A C 1
ATOM 776 O O . GLN A 1 99 ? -11.884 -2.617 47.256 1.00 93.94 99 GLN A O 1
ATOM 781 N N . VAL A 1 100 ? -13.608 -2.682 45.833 1.00 93.75 100 VAL A N 1
ATOM 782 C CA . VAL A 1 100 ? -13.131 -1.592 44.971 1.00 93.75 100 VAL A CA 1
ATOM 783 C C . VAL A 1 100 ? -13.841 -0.291 45.348 1.00 93.75 100 VAL A C 1
ATOM 785 O O . VAL A 1 100 ? -15.075 -0.217 45.355 1.00 93.75 100 VAL A O 1
ATOM 788 N N . THR A 1 101 ? -13.065 0.749 45.655 1.00 93.50 101 THR A N 1
ATOM 789 C CA . THR A 1 101 ? -13.580 2.068 46.053 1.00 93.50 101 THR A CA 1
ATOM 790 C C . THR A 1 101 ? -14.046 2.901 44.852 1.00 93.50 101 THR A C 1
ATOM 792 O O . THR A 1 101 ? -13.729 2.608 43.697 1.00 93.50 101 THR A O 1
ATOM 795 N N . ALA A 1 102 ? -14.837 3.942 45.129 1.00 85.62 102 ALA A N 1
ATOM 796 C CA . ALA A 1 102 ? -15.591 4.720 44.144 1.00 85.62 102 ALA A CA 1
ATOM 797 C C . ALA A 1 102 ? -14.800 5.320 42.953 1.00 85.62 102 ALA A C 1
ATOM 799 O O . ALA A 1 102 ? -15.362 5.293 41.864 1.00 85.62 102 ALA A O 1
ATOM 800 N N . PRO A 1 103 ? -13.526 5.764 43.049 1.00 92.69 103 PRO A N 1
ATOM 801 C CA . PRO A 1 103 ? -12.820 6.278 41.863 1.00 92.69 103 PRO A CA 1
ATOM 802 C C . PRO A 1 103 ? -12.271 5.176 40.938 1.00 92.69 103 PRO A C 1
ATOM 804 O O . PRO A 1 103 ? -11.747 5.453 39.856 1.00 92.69 103 PRO A O 1
ATOM 807 N N . TYR A 1 104 ? -12.351 3.911 41.360 1.00 96.50 104 TYR A N 1
ATOM 808 C CA . TYR A 1 104 ? -11.800 2.760 40.643 1.00 96.50 104 TYR A CA 1
ATOM 809 C C . TYR A 1 104 ? -12.880 1.813 40.114 1.00 96.50 104 TYR A C 1
ATOM 811 O O . TYR A 1 104 ? -12.555 0.729 39.619 1.00 96.50 104 TYR A O 1
ATOM 819 N N . LYS A 1 105 ? -14.156 2.206 40.196 1.00 97.12 105 LYS A N 1
ATOM 820 C CA . LYS A 1 105 ? -15.280 1.447 39.651 1.00 97.12 105 LYS A CA 1
ATOM 821 C C . LYS A 1 105 ? -16.339 2.351 39.032 1.00 97.12 105 LYS A C 1
ATOM 823 O O . LYS A 1 105 ? -16.533 3.473 39.475 1.00 97.12 105 LYS A O 1
ATOM 828 N N . VAL A 1 106 ? -17.053 1.838 38.039 1.00 97.81 106 VAL A N 1
ATOM 829 C CA . VAL A 1 106 ? -18.166 2.536 37.390 1.00 97.81 106 VAL A CA 1
ATOM 830 C C . VAL A 1 106 ? -19.290 1.551 37.087 1.00 97.81 106 VAL A C 1
ATOM 832 O O . VAL A 1 106 ? -19.041 0.436 36.625 1.00 97.81 106 VAL A O 1
ATOM 835 N N . ALA A 1 107 ? -20.527 1.945 37.388 1.00 97.62 107 ALA A N 1
ATOM 836 C CA . ALA A 1 107 ? -21.705 1.154 37.060 1.00 97.62 107 ALA A CA 1
ATOM 837 C C . ALA A 1 107 ? -22.030 1.276 35.569 1.00 97.62 107 ALA A C 1
ATOM 839 O O . ALA A 1 107 ? -22.007 2.370 35.007 1.00 97.62 107 ALA A O 1
ATOM 840 N N . VAL A 1 108 ? -22.333 0.144 34.941 1.00 97.88 108 VAL A N 1
ATOM 841 C CA . VAL A 1 108 ? -22.622 0.038 33.512 1.00 97.88 108 VAL A CA 1
ATOM 842 C C . VAL A 1 108 ? -23.903 -0.769 33.344 1.00 97.88 108 VAL A C 1
ATOM 844 O O . VAL A 1 108 ? -24.028 -1.880 33.865 1.00 97.88 108 VAL A O 1
ATOM 847 N N . ALA A 1 109 ? -24.875 -0.190 32.648 1.00 97.81 109 ALA A N 1
ATOM 848 C CA . ALA A 1 109 ? -26.192 -0.783 32.484 1.00 97.81 109 ALA A CA 1
ATOM 849 C C . ALA A 1 109 ? -26.196 -1.869 31.395 1.00 97.81 109 ALA A C 1
ATOM 851 O O . ALA A 1 109 ? -25.454 -1.803 30.409 1.00 97.81 109 ALA A O 1
ATOM 852 N N . ALA A 1 110 ? -27.082 -2.851 31.550 1.00 97.81 110 ALA A N 1
ATOM 853 C CA . ALA A 1 110 ? -27.385 -3.827 30.516 1.00 97.81 110 ALA A CA 1
ATOM 854 C C . ALA A 1 110 ? -27.829 -3.127 29.223 1.00 97.81 110 ALA A C 1
ATOM 856 O O . ALA A 1 110 ? -28.523 -2.112 29.236 1.00 97.81 110 ALA A O 1
ATOM 857 N N . GLY A 1 111 ? -27.426 -3.685 28.086 1.00 95.19 111 GLY A N 1
ATOM 858 C CA . GLY A 1 111 ? -27.717 -3.158 26.758 1.00 95.19 111 GLY A CA 1
ATOM 859 C C . GLY A 1 111 ? -26.656 -2.210 26.201 1.00 95.19 111 GLY A C 1
ATOM 860 O O . GLY A 1 111 ? -26.615 -2.042 24.982 1.00 95.19 111 GLY A O 1
ATOM 861 N N . GLN A 1 112 ? -25.771 -1.645 27.033 1.00 95.19 112 GLN A N 1
ATOM 862 C CA . GLN A 1 112 ? -24.714 -0.749 26.554 1.00 95.19 112 GLN A CA 1
ATOM 863 C C . GLN A 1 112 ? -23.699 -1.488 25.670 1.00 95.19 112 GLN A C 1
ATOM 865 O O . GLN A 1 112 ? -23.293 -2.613 25.968 1.00 95.19 112 GLN A O 1
ATOM 870 N N . VAL A 1 113 ? -23.288 -0.843 24.575 1.00 93.44 113 VAL A N 1
ATOM 871 C CA . VAL A 1 113 ? -22.307 -1.361 23.612 1.00 93.44 113 VAL A CA 1
ATOM 872 C C . VAL A 1 113 ? -21.074 -0.473 23.619 1.00 93.44 113 VAL A C 1
ATOM 874 O O . VAL A 1 113 ? -21.189 0.750 23.563 1.00 93.44 113 VAL A O 1
ATOM 877 N N . PHE A 1 114 ? -19.902 -1.100 23.646 1.00 92.94 114 PHE A N 1
ATOM 878 C CA . PHE A 1 114 ? -18.614 -0.420 23.676 1.00 92.94 114 PHE A CA 1
ATOM 879 C C . PHE A 1 114 ? -17.736 -0.902 22.528 1.00 92.94 114 PHE A C 1
ATOM 881 O O . PHE A 1 114 ? -17.515 -2.105 22.384 1.00 92.94 114 PHE A O 1
ATOM 888 N N . ASN A 1 115 ? -17.223 0.042 21.738 1.00 91.31 115 ASN A N 1
ATOM 889 C CA . ASN A 1 115 ? -16.163 -0.216 20.767 1.00 91.31 115 ASN A CA 1
ATOM 890 C C . ASN A 1 115 ? -14.823 -0.283 21.502 1.00 91.31 115 ASN A C 1
ATOM 892 O O . ASN A 1 115 ? -14.568 0.507 22.413 1.00 91.31 115 ASN A O 1
ATOM 896 N N . LEU A 1 116 ? -13.975 -1.225 21.110 1.00 92.56 116 LEU A N 1
ATOM 897 C CA . LEU A 1 116 ? -12.747 -1.574 21.810 1.00 92.56 116 LEU A CA 1
ATOM 898 C C . LEU A 1 116 ? -11.540 -1.266 20.928 1.00 92.56 116 LEU A C 1
ATOM 900 O O . LEU A 1 116 ? -11.484 -1.687 19.775 1.00 92.56 116 LEU A O 1
ATOM 904 N N . GLN A 1 117 ? -10.564 -0.559 21.493 1.00 89.88 117 GLN A N 1
ATOM 905 C CA . GLN A 1 117 ? -9.229 -0.440 20.916 1.00 89.88 117 GLN A CA 1
ATOM 906 C C . GLN A 1 117 ? -8.471 -1.761 21.071 1.00 89.88 117 GLN A C 1
ATOM 908 O O . GLN A 1 117 ? -7.801 -2.212 20.147 1.00 89.88 117 GLN A O 1
ATOM 913 N N . SER A 1 118 ? -8.573 -2.382 22.248 1.00 91.62 118 SER A N 1
ATOM 914 C CA . SER A 1 118 ? -7.931 -3.656 22.563 1.00 91.62 118 SER A CA 1
ATOM 915 C C . SER A 1 118 ? -8.652 -4.367 23.708 1.00 91.62 118 SER A C 1
ATOM 917 O O . SER A 1 118 ? -9.433 -3.765 24.454 1.00 91.62 118 SER A O 1
ATOM 919 N N . TRP A 1 119 ? -8.392 -5.665 23.847 1.00 96.81 119 TRP A N 1
ATOM 920 C CA . TRP A 1 119 ? -8.828 -6.458 24.989 1.00 96.81 119 TRP A CA 1
ATOM 921 C C . TRP A 1 119 ? -7.866 -7.624 25.245 1.00 96.81 119 TRP A C 1
ATOM 923 O O . TRP A 1 119 ? -7.145 -8.055 24.347 1.00 96.81 119 TRP A O 1
ATOM 933 N N . ALA A 1 120 ? -7.860 -8.131 26.474 1.00 96.56 120 ALA A N 1
ATOM 934 C CA . ALA A 1 120 ? -7.118 -9.319 26.882 1.00 96.56 120 ALA A CA 1
ATOM 935 C C . ALA A 1 120 ? -7.877 -10.067 27.984 1.00 96.56 120 ALA A C 1
ATOM 937 O O . ALA A 1 120 ? -8.585 -9.455 28.788 1.00 96.56 120 ALA A O 1
ATOM 938 N N . THR A 1 121 ? -7.722 -11.388 28.051 1.00 96.69 121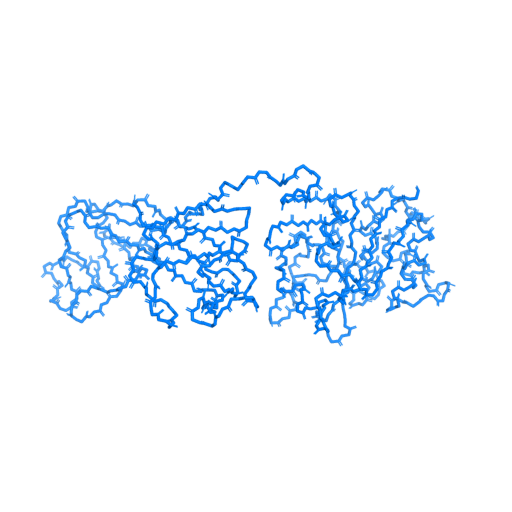 THR A N 1
ATOM 939 C CA . THR A 1 121 ? -8.189 -12.179 29.199 1.00 96.69 121 THR A CA 1
ATOM 940 C C . THR A 1 121 ? -7.457 -11.757 30.471 1.00 96.69 121 THR A C 1
ATOM 942 O O . THR A 1 121 ? -6.268 -11.444 30.442 1.00 96.69 121 THR A O 1
ATOM 945 N N . ALA A 1 122 ? -8.159 -11.772 31.598 1.00 96.19 122 ALA A N 1
ATOM 946 C CA . ALA A 1 122 ? -7.623 -11.483 32.918 1.00 96.19 122 ALA A CA 1
ATOM 947 C C . ALA A 1 122 ? -8.146 -12.497 33.946 1.00 96.19 122 ALA A C 1
ATOM 949 O O . ALA A 1 122 ? -9.147 -13.184 33.729 1.00 96.19 122 ALA A O 1
ATOM 950 N N . ASN A 1 123 ? -7.465 -12.571 35.089 1.00 95.00 123 ASN A N 1
ATOM 951 C CA . ASN A 1 123 ? -7.820 -13.488 36.171 1.00 95.00 123 ASN A CA 1
ATOM 952 C C . ASN A 1 123 ? -9.254 -13.258 36.681 1.00 95.00 123 ASN A C 1
ATOM 954 O O . ASN A 1 123 ? -9.839 -12.185 36.513 1.00 95.00 123 ASN A O 1
ATOM 958 N N . ASN A 1 124 ? -9.797 -14.262 37.371 1.00 95.12 124 ASN A N 1
ATOM 959 C CA . ASN A 1 124 ? -11.124 -14.226 37.992 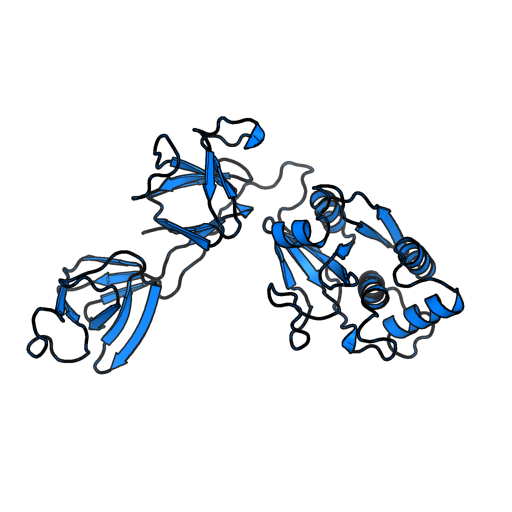1.00 95.12 124 ASN A CA 1
ATOM 960 C C . ASN A 1 124 ? -12.264 -13.983 36.986 1.00 95.12 124 ASN A C 1
ATOM 962 O O . ASN A 1 124 ? -13.191 -13.234 37.284 1.00 95.12 124 ASN A O 1
ATOM 966 N N . ASN A 1 125 ? -12.196 -14.580 35.790 1.00 96.12 125 ASN A N 1
ATOM 967 C CA . ASN A 1 125 ? -13.195 -14.432 34.720 1.00 96.12 125 ASN A CA 1
ATOM 968 C C . ASN A 1 125 ? -13.436 -12.974 34.307 1.00 96.12 125 ASN A C 1
ATOM 970 O O . ASN A 1 125 ? -14.580 -12.539 34.168 1.00 96.12 125 ASN A O 1
ATOM 974 N N . HIS A 1 126 ? -12.366 -12.202 34.128 1.00 98.06 126 HIS A N 1
ATOM 975 C CA . HIS A 1 126 ? -12.465 -10.842 33.612 1.00 98.06 126 HIS A CA 1
ATOM 976 C C . HIS A 1 126 ? -11.811 -10.722 32.239 1.00 98.06 126 HIS A C 1
ATOM 978 O O . HIS A 1 126 ? -10.913 -11.477 31.880 1.00 98.06 126 HIS A O 1
ATOM 984 N N . PHE A 1 127 ? -12.221 -9.701 31.500 1.00 98.00 127 PHE A N 1
ATOM 985 C CA . PHE A 1 127 ? -11.443 -9.141 30.406 1.00 98.00 127 PHE A CA 1
ATOM 986 C C . PHE A 1 127 ? -10.904 -7.783 30.826 1.00 98.00 127 PHE A C 1
ATOM 988 O O . PHE A 1 127 ? -11.647 -6.978 31.384 1.00 98.00 127 PHE A O 1
ATOM 995 N N . LYS A 1 128 ? -9.636 -7.507 30.530 1.00 98.25 128 LYS A N 1
ATOM 996 C CA . LYS A 1 128 ? -9.115 -6.142 30.493 1.00 98.25 128 LYS A CA 1
ATOM 997 C C . LYS A 1 128 ? -9.444 -5.571 29.120 1.00 98.25 128 LYS A C 1
ATOM 999 O O . LYS A 1 128 ? -9.035 -6.151 28.122 1.00 98.25 128 LYS A O 1
ATOM 1004 N N . ILE A 1 129 ? -10.170 -4.467 29.065 1.00 97.75 129 ILE A N 1
ATOM 1005 C CA . ILE A 1 129 ? -10.564 -3.791 27.828 1.00 97.75 129 ILE A CA 1
ATOM 1006 C C . ILE A 1 129 ? -10.008 -2.372 27.805 1.00 97.75 129 ILE A C 1
ATOM 1008 O O . ILE A 1 129 ? -9.898 -1.741 28.856 1.00 97.75 129 ILE A O 1
ATOM 1012 N N . THR A 1 130 ? -9.744 -1.852 26.612 1.00 96.69 130 THR A N 1
ATOM 1013 C CA . THR A 1 130 ? -9.506 -0.427 26.368 1.00 96.69 130 THR A CA 1
ATOM 1014 C C . THR A 1 130 ? -10.532 0.060 25.350 1.00 96.69 130 THR A C 1
ATOM 1016 O O . THR A 1 130 ? -10.671 -0.523 24.277 1.00 96.69 130 THR A O 1
ATOM 1019 N N . LEU A 1 131 ? -11.288 1.101 25.698 1.00 93.25 131 LEU A N 1
ATOM 1020 C CA . LEU A 1 131 ? -12.322 1.694 24.851 1.00 93.25 131 LEU A CA 1
ATOM 1021 C C . LEU A 1 131 ? -11.690 2.400 23.645 1.00 93.25 131 LEU A C 1
ATOM 1023 O O . LEU A 1 131 ? -10.690 3.098 23.791 1.00 93.25 131 LEU A O 1
ATOM 1027 N N . ALA A 1 132 ? -12.292 2.234 22.467 1.00 85.81 132 ALA A N 1
ATOM 1028 C CA . ALA A 1 132 ? -11.835 2.875 21.232 1.00 85.81 132 ALA A CA 1
ATOM 1029 C C . ALA A 1 132 ? -12.050 4.395 21.237 1.00 85.81 132 ALA A C 1
ATOM 1031 O O . ALA A 1 132 ? -11.268 5.134 20.647 1.00 85.81 132 ALA A O 1
ATOM 1032 N N . SER A 1 133 ? -13.108 4.862 21.900 1.00 81.56 133 SER A N 1
ATOM 1033 C CA . SER A 1 133 ? -13.412 6.279 22.060 1.00 81.56 133 SER A CA 1
ATOM 1034 C C . SER A 1 133 ? -14.113 6.536 23.395 1.00 81.56 133 SER A C 1
ATOM 1036 O O . SER A 1 133 ? -14.815 5.677 23.935 1.00 81.56 133 SER A O 1
ATOM 1038 N N . GLY A 1 134 ? -13.907 7.738 23.934 1.00 85.56 134 GLY A N 1
ATOM 1039 C CA . GLY A 1 134 ? -14.487 8.164 25.203 1.00 85.56 134 GLY A CA 1
ATOM 1040 C C . GLY A 1 134 ? -13.809 7.573 26.441 1.00 85.56 134 GLY A C 1
ATOM 1041 O O . GLY A 1 134 ? -12.741 6.964 26.399 1.00 85.56 134 GLY A O 1
ATOM 1042 N N . SER A 1 135 ? -14.442 7.813 27.581 1.00 93.81 135 SER A N 1
ATOM 1043 C CA . SER A 1 135 ? -14.013 7.343 28.892 1.00 93.81 135 SER A CA 1
ATOM 1044 C C . SER A 1 135 ? -15.238 7.109 29.771 1.00 93.81 135 SER A C 1
ATOM 1046 O O . SER A 1 135 ? -16.335 7.578 29.463 1.00 93.81 135 SER A O 1
ATOM 1048 N N . LEU A 1 136 ? -15.058 6.342 30.839 1.00 95.44 136 LEU A N 1
ATOM 1049 C CA . LEU A 1 136 ? -16.076 6.095 31.855 1.00 95.44 136 LEU A CA 1
ATOM 1050 C C . LEU A 1 136 ? -15.537 6.509 33.223 1.00 95.44 136 LEU A C 1
ATOM 1052 O O . LEU A 1 136 ? -14.324 6.623 33.400 1.00 95.44 136 LEU A O 1
ATOM 1056 N N . GLY A 1 137 ? -16.446 6.657 34.184 1.00 93.44 137 GLY A N 1
ATOM 1057 C CA . GLY A 1 137 ? -16.118 6.933 35.581 1.00 93.44 137 GLY A CA 1
ATOM 1058 C C . GLY A 1 137 ? -15.625 8.356 35.842 1.00 93.44 137 GLY A C 1
ATOM 1059 O O . GLY A 1 137 ? -15.500 9.172 34.931 1.00 93.44 137 GLY A O 1
ATOM 1060 N N . ASP A 1 138 ? -15.354 8.618 37.116 1.00 92.38 138 ASP A N 1
ATOM 1061 C CA . ASP A 1 138 ? -14.750 9.850 37.616 1.00 92.38 138 ASP A CA 1
ATOM 1062 C C . ASP A 1 138 ? -13.647 9.473 38.632 1.00 92.38 138 ASP A C 1
ATOM 1064 O O . ASP A 1 138 ? -13.958 8.895 39.679 1.00 92.38 138 ASP A O 1
ATOM 1068 N N . PRO A 1 139 ? -12.353 9.679 38.318 1.00 94.00 139 PRO A N 1
ATOM 1069 C CA . PRO A 1 139 ? -11.846 10.355 37.127 1.00 94.00 139 PRO A CA 1
ATOM 1070 C C . PRO A 1 139 ? -12.074 9.544 35.838 1.00 94.00 139 PRO A C 1
ATOM 1072 O O . PRO A 1 139 ? -12.124 8.310 35.888 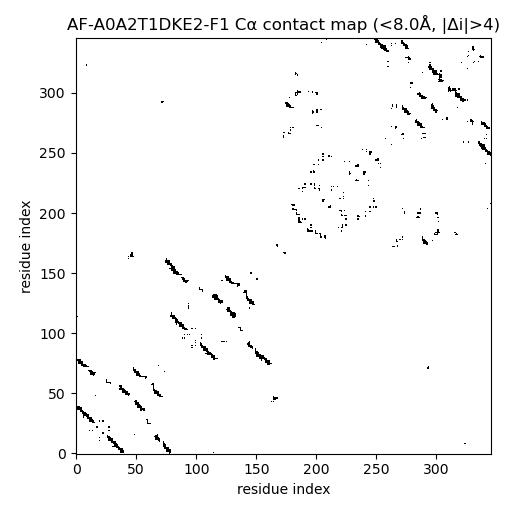1.00 94.00 139 PRO A O 1
ATOM 1075 N N . PRO A 1 140 ? -12.163 10.216 34.675 1.00 95.94 140 PRO A N 1
ATOM 1076 C CA . PRO A 1 140 ? -12.389 9.563 33.391 1.00 95.94 140 PRO A CA 1
ATOM 1077 C C . PRO A 1 140 ? -11.250 8.602 33.032 1.00 95.94 140 PRO A C 1
ATOM 1079 O O . PRO A 1 140 ? -10.078 8.982 32.981 1.00 95.94 140 PRO A O 1
ATOM 1082 N N . ARG A 1 141 ? -11.592 7.341 32.742 1.00 96.06 141 ARG A N 1
ATOM 1083 C CA . ARG A 1 141 ? -10.649 6.298 32.299 1.00 96.06 141 ARG A CA 1
ATOM 1084 C C . ARG A 1 141 ? -11.182 5.543 31.089 1.00 96.06 141 ARG A C 1
ATOM 1086 O O . ARG A 1 141 ? -12.379 5.275 30.985 1.00 96.06 141 ARG A O 1
ATOM 1093 N N . ASN A 1 142 ? -10.287 5.140 30.193 1.00 96.38 142 ASN A N 1
ATOM 1094 C CA . ASN A 1 142 ? -10.634 4.363 28.998 1.00 96.38 142 ASN A CA 1
ATOM 1095 C C . ASN A 1 142 ? -10.342 2.859 29.134 1.00 96.38 142 ASN A C 1
ATOM 1097 O O . ASN A 1 142 ? -10.741 2.092 28.268 1.00 96.38 142 ASN A O 1
ATOM 1101 N N . THR A 1 143 ? -9.652 2.423 30.187 1.00 97.94 143 THR A N 1
ATOM 1102 C CA . THR A 1 143 ? -9.246 1.023 30.372 1.00 97.94 143 THR A CA 1
ATOM 1103 C C . THR A 1 143 ? -9.912 0.450 31.608 1.00 97.94 143 THR A C 1
ATOM 1105 O O . THR A 1 143 ? -9.864 1.081 32.658 1.00 97.94 143 THR A O 1
ATOM 1108 N N . TRP A 1 144 ? -10.524 -0.729 31.495 1.00 98.31 144 TRP A N 1
ATOM 1109 C CA . TRP A 1 144 ? -11.355 -1.326 32.543 1.00 98.31 144 TRP A CA 1
ATOM 1110 C C . TRP A 1 144 ? -11.249 -2.852 32.556 1.00 98.31 144 TRP A C 1
ATOM 1112 O O . TRP A 1 144 ? -11.035 -3.477 31.524 1.00 98.31 144 TRP A O 1
ATOM 1122 N N . TYR A 1 145 ? -11.447 -3.461 33.721 1.00 98.44 145 TYR A N 1
ATOM 1123 C CA . TYR A 1 145 ? -11.737 -4.880 33.871 1.00 98.44 145 TYR A CA 1
ATOM 1124 C C . TYR A 1 145 ? -13.247 -5.089 33.888 1.00 98.44 145 TYR A C 1
ATOM 1126 O O . TYR A 1 145 ? -13.964 -4.459 34.672 1.00 98.44 145 TYR A O 1
ATOM 1134 N N . VAL A 1 146 ? -13.717 -5.999 33.041 1.00 97.94 146 VAL A N 1
ATOM 1135 C CA . VAL A 1 146 ? -15.131 -6.335 32.869 1.00 97.94 146 VAL A CA 1
ATOM 1136 C C . VAL A 1 146 ? -15.335 -7.806 33.169 1.00 97.94 146 VAL A C 1
ATOM 1138 O O . VAL A 1 146 ? -14.608 -8.648 32.649 1.00 97.94 146 VAL A O 1
ATOM 1141 N N . TYR A 1 147 ? -16.317 -8.114 34.011 1.00 97.81 147 TYR A N 1
ATOM 1142 C CA . TYR A 1 147 ? -16.652 -9.489 34.359 1.00 97.81 147 TYR A CA 1
ATOM 1143 C C . TYR A 1 147 ? -17.276 -10.206 33.155 1.00 97.81 147 TYR A C 1
ATOM 1145 O O . TYR A 1 147 ? -18.314 -9.780 32.644 1.00 97.81 147 TYR A O 1
ATOM 1153 N N . ALA A 1 148 ? -16.624 -11.274 32.692 1.00 97.19 148 ALA A N 1
ATOM 1154 C CA . ALA A 1 148 ? -16.939 -11.953 31.438 1.00 97.19 148 ALA A CA 1
ATOM 1155 C C . ALA A 1 148 ? -18.390 -12.473 31.362 1.00 97.19 148 ALA A C 1
ATOM 1157 O O . ALA A 1 148 ? -19.020 -12.260 30.330 1.00 97.19 148 ALA A O 1
ATOM 1158 N N . PRO A 1 149 ? -18.989 -13.051 32.424 1.00 97.94 149 PRO A N 1
ATOM 1159 C CA . PRO A 1 149 ? -20.387 -13.492 32.381 1.00 97.94 149 PRO A CA 1
ATOM 1160 C C . PRO A 1 149 ? -21.432 -12.387 32.144 1.00 97.94 149 PRO A C 1
ATOM 1162 O O . PRO A 1 149 ? -22.557 -12.696 31.761 1.00 97.94 149 PRO A O 1
ATOM 1165 N N . HIS A 1 150 ? -21.100 -11.108 32.368 1.00 98.31 150 HIS A N 1
ATOM 1166 C CA . HIS A 1 150 ? -22.035 -9.979 32.200 1.00 98.31 150 HIS A CA 1
ATOM 1167 C C . HIS A 1 150 ? -21.893 -9.273 30.846 1.00 98.31 150 HIS A C 1
ATOM 1169 O O . HIS A 1 150 ? -22.455 -8.193 30.633 1.00 98.31 150 HIS A O 1
ATOM 1175 N N . MET A 1 151 ? -21.106 -9.838 29.934 1.00 97.25 151 MET A N 1
ATOM 1176 C CA . MET A 1 151 ? -20.863 -9.267 28.620 1.00 97.25 151 MET A CA 1
ATOM 1177 C C . MET A 1 151 ? -20.832 -10.347 27.543 1.00 97.25 151 MET A C 1
ATOM 1179 O O . MET A 1 151 ? -20.668 -11.533 27.810 1.00 97.25 151 MET A O 1
ATOM 1183 N N . GLN A 1 152 ? -20.997 -9.912 26.302 1.00 97.19 152 GLN A N 1
ATOM 1184 C CA . GLN A 1 152 ? -20.800 -10.736 25.121 1.00 97.19 152 GLN A CA 1
ATOM 1185 C C . GLN A 1 152 ? -20.060 -9.911 24.073 1.00 97.19 152 GLN A C 1
ATOM 1187 O O . GLN A 1 152 ? -20.411 -8.754 23.824 1.00 97.19 152 GLN A O 1
ATOM 1192 N N . PHE A 1 153 ? -19.055 -10.498 23.427 1.00 95.56 153 PHE A N 1
ATOM 1193 C CA . PHE A 1 153 ? -18.474 -9.888 22.237 1.00 95.56 153 PHE A CA 1
ATOM 1194 C C . PHE A 1 153 ? -19.496 -9.882 21.101 1.00 95.56 153 PHE A C 1
ATOM 1196 O O . PHE A 1 153 ? -20.067 -10.915 20.764 1.00 95.56 153 PHE A O 1
ATOM 1203 N N . ILE A 1 154 ? -19.696 -8.713 20.497 1.00 92.50 154 ILE A N 1
ATOM 1204 C CA . ILE A 1 154 ? -20.347 -8.604 19.189 1.00 92.50 154 ILE A CA 1
ATOM 1205 C C . ILE A 1 154 ? -19.324 -8.997 18.124 1.00 92.50 154 ILE A C 1
ATOM 1207 O O . ILE A 1 154 ? -19.600 -9.854 17.297 1.00 92.50 154 ILE A O 1
ATOM 1211 N N . ASN A 1 155 ? -18.126 -8.409 18.205 1.00 89.62 155 ASN A N 1
ATOM 1212 C CA . ASN A 1 155 ? -16.971 -8.745 17.380 1.00 89.62 155 ASN A CA 1
ATOM 1213 C C . ASN A 1 155 ? -15.730 -8.756 18.272 1.00 89.62 155 ASN A C 1
ATOM 1215 O O . ASN A 1 155 ? -15.502 -7.811 19.027 1.00 89.62 155 ASN A O 1
ATOM 1219 N N . GLN A 1 156 ? -14.909 -9.797 18.175 1.00 90.62 156 GLN A N 1
ATOM 1220 C CA . GLN A 1 156 ? -13.653 -9.877 18.928 1.00 90.62 156 GLN A CA 1
ATOM 1221 C C . GLN A 1 156 ? -12.502 -9.150 18.226 1.00 90.62 156 GLN A C 1
ATOM 1223 O O . GLN A 1 156 ? -11.585 -8.663 18.881 1.00 90.62 156 GLN A O 1
ATOM 1228 N N . GLN A 1 157 ? -12.552 -9.057 16.901 1.00 86.62 157 GLN A N 1
ATOM 1229 C CA . GLN A 1 157 ? -11.545 -8.395 16.083 1.00 86.62 157 GLN A CA 1
ATOM 1230 C C . GLN A 1 157 ? -12.223 -7.398 15.142 1.00 86.62 157 GLN A C 1
ATOM 1232 O O . GLN A 1 157 ? -13.387 -7.604 14.782 1.00 86.62 157 GLN A O 1
ATOM 1237 N N . PRO A 1 158 ? -11.521 -6.328 14.736 1.00 86.56 158 PRO A N 1
ATOM 1238 C CA . PRO A 1 158 ? -12.001 -5.461 13.674 1.00 86.56 158 PRO A CA 1
ATOM 1239 C C . PRO A 1 158 ? -12.220 -6.263 12.385 1.00 86.56 158 PRO A C 1
ATOM 1241 O O . PRO A 1 158 ? -11.368 -7.057 11.994 1.00 86.56 158 PRO A O 1
ATOM 1244 N N . GLN A 1 159 ? -13.350 -6.047 11.719 1.00 86.94 159 GLN A N 1
ATOM 1245 C CA . GLN A 1 159 ? -13.671 -6.671 10.436 1.00 86.94 159 GLN A CA 1
ATOM 1246 C C . GLN A 1 159 ? -13.788 -5.610 9.352 1.00 86.94 159 GLN A C 1
ATOM 1248 O O . GLN A 1 159 ? -14.589 -4.684 9.477 1.00 86.94 159 GLN A O 1
ATOM 1253 N N . THR A 1 160 ? -13.030 -5.763 8.271 1.00 87.44 160 THR A N 1
ATOM 1254 C CA . THR A 1 160 ? -13.171 -4.923 7.078 1.00 87.44 160 THR A CA 1
ATOM 1255 C C . THR A 1 160 ? -14.521 -5.168 6.415 1.00 87.44 160 THR A C 1
ATOM 1257 O O . THR A 1 160 ? -14.935 -6.312 6.235 1.00 87.44 160 THR A O 1
ATOM 1260 N N . ILE A 1 161 ? -15.198 -4.096 6.024 1.00 89.44 161 ILE A N 1
ATOM 1261 C CA . ILE A 1 161 ? -16.400 -4.137 5.197 1.00 89.44 161 ILE A CA 1
ATOM 1262 C C . ILE A 1 161 ? -15.954 -3.925 3.752 1.00 89.44 161 ILE A C 1
ATOM 1264 O O . ILE A 1 161 ? -15.412 -2.868 3.424 1.00 89.44 161 ILE A O 1
ATOM 1268 N N . ALA A 1 162 ? -16.173 -4.925 2.897 1.00 85.56 162 ALA A N 1
ATOM 1269 C CA . ALA A 1 162 ? -15.994 -4.760 1.461 1.00 85.56 162 ALA A CA 1
ATOM 1270 C C . ALA A 1 162 ? -17.024 -3.753 0.930 1.00 85.56 162 ALA A C 1
ATOM 1272 O O . ALA A 1 162 ? -18.202 -3.804 1.291 1.00 85.56 162 ALA A O 1
ATOM 1273 N N . ILE A 1 163 ? -16.570 -2.820 0.098 1.00 86.38 163 ILE A N 1
ATOM 1274 C CA . ILE A 1 163 ? -17.447 -1.898 -0.617 1.00 86.38 163 ILE A CA 1
ATOM 1275 C C . ILE A 1 163 ? -17.673 -2.516 -1.996 1.00 86.38 163 ILE A C 1
ATOM 1277 O O . ILE A 1 163 ? -16.753 -2.542 -2.811 1.00 86.38 163 ILE A O 1
ATOM 1281 N N . ASP A 1 164 ? -18.875 -3.036 -2.244 1.00 82.56 164 ASP A N 1
ATOM 1282 C CA . ASP A 1 164 ? -19.237 -3.653 -3.525 1.00 82.56 164 ASP A CA 1
ATOM 1283 C C . ASP A 1 164 ? -19.365 -2.580 -4.609 1.00 82.56 164 ASP A C 1
ATOM 1285 O O . ASP A 1 164 ? -20.424 -1.991 -4.815 1.00 82.56 164 ASP A O 1
ATOM 1289 N N . GLN A 1 165 ? -18.258 -2.277 -5.280 1.00 76.94 165 GLN A N 1
ATOM 1290 C CA . GLN A 1 165 ? -18.221 -1.261 -6.323 1.00 76.94 165 GLN A CA 1
ATOM 1291 C C . GLN A 1 165 ? -18.660 -1.855 -7.677 1.00 76.94 165 GLN A C 1
ATOM 1293 O O . GLN A 1 165 ? -18.303 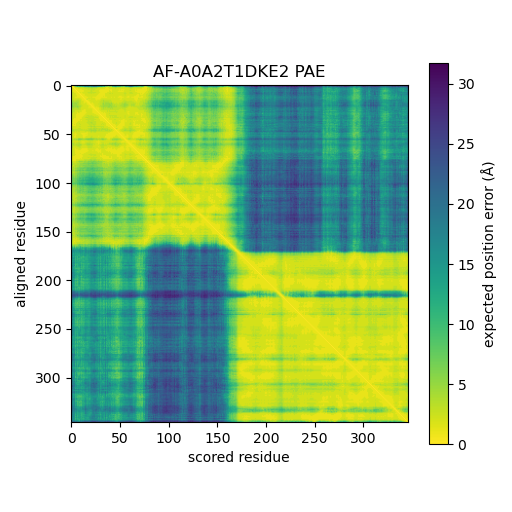-2.997 -7.981 1.00 76.94 165 GLN A O 1
ATOM 1298 N N . PRO A 1 166 ? -19.376 -1.104 -8.541 1.00 74.00 166 PRO A N 1
ATOM 1299 C CA . PRO A 1 166 ? -19.797 -1.611 -9.840 1.00 74.00 166 PRO A CA 1
ATOM 1300 C C . PRO A 1 166 ? -18.581 -2.028 -10.674 1.00 74.00 166 PRO A C 1
ATOM 1302 O O . PRO A 1 166 ? -17.490 -1.464 -10.501 1.00 74.00 166 PRO A O 1
ATOM 1305 N N . PRO A 1 167 ? -18.739 -2.996 -11.588 1.00 68.25 167 PRO A N 1
ATOM 1306 C CA . PRO A 1 167 ? -17.670 -3.342 -12.508 1.00 68.25 167 PRO A CA 1
ATOM 1307 C C . PRO A 1 167 ? -17.202 -2.082 -13.259 1.00 68.25 167 PRO A C 1
ATOM 1309 O O . PRO A 1 167 ? -17.995 -1.152 -13.466 1.00 68.25 167 PRO A O 1
ATOM 1312 N N . PRO A 1 168 ? -15.910 -2.009 -13.623 1.00 65.38 168 PRO A N 1
ATOM 1313 C CA . PRO A 1 168 ? -15.415 -0.930 -14.467 1.00 65.38 168 PRO A CA 1
ATOM 1314 C C . PRO A 1 168 ? -16.253 -0.850 -15.758 1.00 65.38 168 PRO A C 1
ATOM 1316 O O . PRO A 1 168 ? -16.834 -1.861 -16.171 1.00 65.38 168 PRO A O 1
ATOM 1319 N N . PRO A 1 169 ? -16.363 0.332 -16.394 1.00 62.62 169 PRO A N 1
ATOM 1320 C CA . PRO A 1 169 ? -17.120 0.473 -17.634 1.00 62.62 169 PRO A CA 1
ATOM 1321 C C . PRO A 1 169 ? -16.556 -0.483 -18.690 1.00 62.62 169 PRO A C 1
ATOM 1323 O O . PRO A 1 169 ? -15.382 -0.848 -18.627 1.00 62.62 169 PRO A O 1
ATOM 1326 N N . SER A 1 170 ? -17.362 -0.881 -19.674 1.00 56.56 170 SER A N 1
ATOM 1327 C CA . SER A 1 170 ? -16.877 -1.726 -20.772 1.00 56.56 170 SER A CA 1
ATOM 1328 C C . SER A 1 170 ? -15.668 -1.069 -21.454 1.00 56.56 170 SER A C 1
ATOM 1330 O O . SER A 1 170 ? -15.781 0.047 -21.955 1.00 56.56 170 SER A O 1
ATOM 1332 N N . GLY A 1 171 ? -14.515 -1.747 -21.445 1.00 66.06 171 GLY A N 1
ATOM 1333 C CA . GLY A 1 171 ? -13.231 -1.218 -21.932 1.00 66.06 171 GLY A CA 1
ATOM 1334 C C . GLY A 1 171 ? -12.335 -0.566 -20.866 1.00 66.06 171 GLY A C 1
ATOM 1335 O O . GLY A 1 171 ? -11.205 -0.198 -21.172 1.00 66.06 171 GLY A O 1
ATOM 1336 N N . GLY A 1 172 ? -12.798 -0.440 -19.620 1.00 74.62 172 GLY A N 1
ATOM 1337 C CA . GLY A 1 172 ? -11.988 -0.008 -18.480 1.00 74.62 172 GLY A CA 1
ATOM 1338 C C . GLY A 1 172 ? -11.070 -1.115 -17.954 1.00 74.62 172 GLY A C 1
ATOM 1339 O O . GLY A 1 172 ? -11.340 -2.306 -18.123 1.00 74.62 172 GLY A O 1
ATOM 1340 N N . LEU A 1 173 ? -9.981 -0.721 -17.290 1.00 86.56 173 LEU A N 1
ATOM 1341 C CA . LEU A 1 173 ? -9.058 -1.662 -16.652 1.00 86.56 173 LEU A CA 1
ATOM 1342 C C . LEU A 1 173 ? -9.771 -2.447 -15.530 1.00 86.56 173 LEU A C 1
ATOM 1344 O O . LEU A 1 173 ? -10.611 -1.870 -14.830 1.00 86.56 173 LEU A O 1
ATOM 1348 N N . PRO A 1 174 ? -9.454 -3.741 -15.320 1.00 88.69 174 PRO A N 1
ATOM 1349 C CA . PRO A 1 174 ? -9.974 -4.481 -14.173 1.00 88.69 174 PRO A CA 1
ATOM 1350 C C . PRO A 1 174 ? -9.570 -3.786 -12.864 1.00 88.69 174 PRO A C 1
ATOM 1352 O O . PRO A 1 174 ? -8.526 -3.156 -12.793 1.00 88.69 174 PRO A O 1
ATOM 1355 N N . ARG A 1 175 ? -10.379 -3.898 -11.800 1.00 82.69 175 ARG A N 1
ATOM 1356 C CA . ARG A 1 175 ? -10.084 -3.240 -10.504 1.00 82.69 175 ARG A CA 1
ATOM 1357 C C . ARG A 1 175 ? -8.775 -3.716 -9.878 1.00 82.69 175 ARG A C 1
ATOM 1359 O O . ARG A 1 175 ? -8.078 -2.948 -9.224 1.00 82.69 175 ARG A O 1
ATOM 1366 N N . THR A 1 176 ? -8.472 -4.991 -10.070 1.00 90.81 176 THR A N 1
ATOM 1367 C CA . THR A 1 176 ? -7.225 -5.608 -9.648 1.00 90.81 176 THR A CA 1
ATOM 1368 C C . THR A 1 176 ? -6.750 -6.571 -10.719 1.00 90.81 176 THR A C 1
ATOM 1370 O O . THR A 1 176 ? -7.549 -7.188 -11.431 1.00 90.81 176 THR A O 1
ATOM 1373 N N . LYS A 1 177 ? -5.435 -6.691 -10.834 1.00 95.88 177 LYS A N 1
ATOM 1374 C CA . LYS A 1 177 ? -4.776 -7.669 -11.684 1.00 95.88 177 LYS A CA 1
ATOM 1375 C C . LYS A 1 177 ? -3.450 -8.032 -11.048 1.00 95.88 177 LYS A C 1
ATOM 1377 O O . LYS A 1 177 ? -2.751 -7.164 -10.540 1.00 95.88 177 LYS A O 1
ATOM 1382 N N . GLN A 1 178 ? -3.090 -9.302 -11.124 1.00 97.69 178 GLN A N 1
ATOM 1383 C CA . GLN A 1 178 ? -1.804 -9.797 -10.666 1.00 97.69 178 GLN A CA 1
ATOM 1384 C C . GLN A 1 178 ? -1.291 -10.818 -11.680 1.00 97.69 178 GLN A C 1
ATOM 1386 O O . GL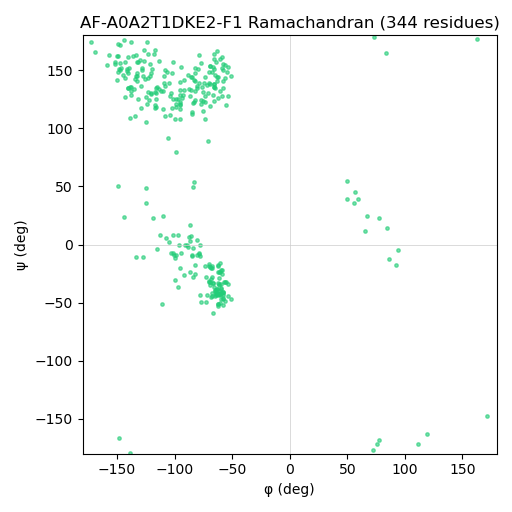N A 1 178 ? -2.051 -11.641 -12.193 1.00 97.69 178 GLN A O 1
ATOM 1391 N N . LEU A 1 179 ? -0.016 -10.702 -12.013 1.00 98.19 179 LEU A N 1
ATOM 1392 C CA . LEU A 1 179 ? 0.733 -11.570 -12.903 1.00 98.19 179 LEU A CA 1
ATOM 1393 C C . LEU A 1 179 ? 1.589 -12.505 -12.054 1.00 98.19 179 LEU A C 1
ATOM 1395 O O . LEU A 1 179 ? 2.103 -12.112 -11.007 1.00 98.19 179 LEU A O 1
ATOM 1399 N N . ASN A 1 180 ? 1.803 -13.727 -12.534 1.00 97.50 180 ASN A N 1
ATOM 1400 C CA . ASN A 1 180 ? 2.632 -14.720 -11.852 1.00 97.50 180 ASN A CA 1
ATOM 1401 C C . ASN A 1 180 ? 4.123 -14.514 -12.158 1.00 97.50 180 ASN A C 1
ATOM 1403 O O . ASN A 1 180 ? 4.799 -15.428 -12.619 1.00 97.50 180 ASN A O 1
ATOM 1407 N N . VAL A 1 181 ? 4.628 -13.300 -11.927 1.00 98.44 181 VAL A N 1
ATOM 1408 C CA . VAL A 1 181 ? 6.062 -13.007 -12.044 1.00 98.44 181 VAL A CA 1
ATOM 1409 C C . VAL A 1 181 ? 6.781 -13.625 -10.840 1.00 98.44 181 VAL A C 1
ATOM 1411 O O . VAL A 1 181 ? 6.389 -13.294 -9.710 1.00 98.44 181 VAL A O 1
ATOM 1414 N N . PRO A 1 182 ? 7.770 -14.518 -11.045 1.00 97.81 182 PRO A N 1
ATOM 1415 C CA . PRO A 1 182 ? 8.535 -15.109 -9.950 1.00 97.81 182 PRO A CA 1
ATOM 1416 C C . PRO A 1 182 ? 9.409 -14.052 -9.270 1.00 97.81 182 PRO A C 1
ATOM 1418 O O . PRO A 1 182 ? 9.858 -13.105 -9.918 1.00 97.81 182 PRO A O 1
ATOM 1421 N N . HIS A 1 183 ? 9.635 -14.198 -7.964 1.00 98.38 183 HIS A N 1
ATOM 1422 C CA . HIS A 1 183 ? 10.575 -13.357 -7.221 1.00 98.38 183 HIS A CA 1
ATOM 1423 C C . HIS A 1 183 ? 11.989 -13.936 -7.265 1.00 98.38 183 HIS A C 1
ATOM 1425 O O . HIS A 1 183 ? 12.169 -15.155 -7.309 1.00 98.38 183 HIS A O 1
ATOM 1431 N N . LYS A 1 184 ? 12.974 -13.036 -7.288 1.00 97.88 184 LYS A N 1
ATOM 1432 C CA . LYS A 1 184 ? 14.408 -13.307 -7.210 1.00 97.88 184 LYS A CA 1
ATOM 1433 C C . LYS A 1 184 ? 15.051 -12.237 -6.327 1.00 97.88 184 LYS A C 1
ATOM 1435 O O . LYS A 1 184 ? 14.730 -11.055 -6.473 1.00 97.88 184 LYS A O 1
ATOM 1440 N N . SER A 1 185 ? 15.928 -12.649 -5.415 1.00 97.50 185 SER A N 1
ATOM 1441 C CA . SER A 1 185 ? 16.652 -11.748 -4.516 1.00 97.50 185 SER A CA 1
ATOM 1442 C C . SER A 1 185 ? 18.019 -11.417 -5.099 1.00 97.50 185 SER A C 1
ATOM 1444 O O . SER A 1 185 ? 18.789 -12.321 -5.400 1.00 97.50 185 SER A O 1
ATOM 1446 N N . GLN A 1 186 ? 18.371 -10.133 -5.195 1.00 97.12 186 GLN A N 1
ATOM 1447 C CA . GLN A 1 186 ? 19.708 -9.752 -5.673 1.00 97.12 186 GLN A CA 1
ATOM 1448 C C . GLN A 1 186 ? 20.809 -10.162 -4.689 1.00 97.12 186 GLN A C 1
ATOM 1450 O O . GLN A 1 186 ? 21.972 -10.242 -5.068 1.00 97.12 186 GLN A O 1
ATOM 1455 N N . LEU A 1 187 ? 20.454 -10.406 -3.423 1.00 96.94 187 LEU A N 1
ATOM 1456 C CA . LEU A 1 187 ? 21.397 -10.831 -2.391 1.00 96.94 187 LEU A CA 1
ATOM 1457 C C . LEU A 1 187 ? 21.902 -12.262 -2.619 1.00 96.94 187 LEU A C 1
ATOM 1459 O O . LEU A 1 187 ? 22.928 -12.626 -2.051 1.00 96.94 187 LEU A O 1
ATOM 1463 N N . ASP A 1 188 ? 21.207 -13.038 -3.458 1.00 95.94 188 ASP A N 1
ATOM 1464 C CA . ASP A 1 188 ? 21.610 -14.389 -3.852 1.00 95.94 188 ASP A CA 1
ATOM 1465 C C . ASP A 1 188 ? 22.597 -14.389 -5.033 1.00 95.94 188 ASP A C 1
ATOM 1467 O O . ASP A 1 188 ? 23.167 -15.438 -5.347 1.00 95.94 188 ASP A O 1
ATOM 1471 N N . ASN A 1 189 ? 22.813 -13.233 -5.676 1.00 95.31 189 ASN A N 1
ATOM 1472 C CA . ASN A 1 189 ? 23.717 -13.104 -6.815 1.00 95.31 189 ASN A CA 1
ATOM 1473 C C . ASN A 1 189 ? 25.174 -13.248 -6.364 1.00 95.31 189 ASN A C 1
ATOM 1475 O O . ASN A 1 189 ? 25.601 -12.654 -5.367 1.00 95.31 189 ASN A O 1
ATOM 1479 N N . ALA A 1 190 ? 25.977 -13.959 -7.153 1.00 94.88 190 ALA A N 1
ATOM 1480 C CA . ALA A 1 190 ? 27.420 -13.998 -6.939 1.00 94.88 190 ALA A CA 1
ATOM 1481 C C . ALA A 1 190 ? 28.078 -12.651 -7.293 1.00 94.88 190 ALA A C 1
ATOM 1483 O O . ALA A 1 190 ? 29.066 -12.252 -6.669 1.00 94.88 190 ALA A O 1
ATOM 1484 N N . LEU A 1 191 ? 27.529 -11.942 -8.284 1.00 91.25 191 LEU A N 1
ATOM 1485 C CA . LEU A 1 191 ? 28.058 -10.688 -8.805 1.00 91.25 191 LEU A CA 1
ATOM 1486 C C . LEU A 1 191 ? 27.273 -9.485 -8.268 1.00 91.25 191 LEU A C 1
ATOM 1488 O O . LEU A 1 191 ? 26.090 -9.296 -8.543 1.00 91.25 191 LEU A O 1
ATOM 1492 N N . ASN A 1 192 ? 27.978 -8.624 -7.528 1.00 92.81 192 ASN A N 1
ATOM 1493 C CA . ASN A 1 192 ? 27.476 -7.349 -7.008 1.00 92.81 192 ASN A CA 1
ATOM 1494 C C . ASN A 1 192 ? 26.117 -7.444 -6.265 1.00 92.81 192 ASN A C 1
ATOM 1496 O O . ASN A 1 192 ? 25.188 -6.701 -6.598 1.00 92.81 192 ASN A O 1
ATOM 1500 N N . PRO A 1 193 ? 25.978 -8.304 -5.238 1.00 94.25 193 PRO A N 1
ATOM 1501 C CA . PRO A 1 193 ? 24.689 -8.599 -4.600 1.00 94.25 193 PRO A CA 1
ATOM 1502 C C . PRO A 1 193 ? 23.976 -7.378 -3.999 1.00 94.25 193 PRO A C 1
ATOM 1504 O O . PRO A 1 193 ? 22.758 -7.361 -3.854 1.00 94.25 193 PRO A O 1
ATOM 1507 N N . THR A 1 194 ? 24.694 -6.298 -3.684 1.00 92.81 194 THR A N 1
ATOM 1508 C CA . THR A 1 194 ? 24.110 -5.048 -3.163 1.00 92.81 194 THR A CA 1
ATOM 1509 C C . THR A 1 194 ? 23.853 -3.985 -4.238 1.00 92.81 194 THR A C 1
ATOM 1511 O O . THR A 1 194 ? 23.317 -2.926 -3.923 1.00 92.81 194 THR A O 1
ATOM 1514 N N . GLY A 1 195 ? 24.171 -4.258 -5.508 1.00 92.94 195 GLY A N 1
ATOM 1515 C CA . GLY A 1 195 ? 24.030 -3.313 -6.623 1.00 92.94 195 GLY A CA 1
ATOM 1516 C C . GLY A 1 195 ? 23.602 -3.954 -7.948 1.00 92.94 195 GLY A C 1
ATOM 1517 O O . GLY A 1 195 ? 23.897 -3.413 -9.014 1.00 92.94 195 GLY A O 1
ATOM 1518 N N . ALA A 1 196 ? 22.953 -5.118 -7.893 1.00 95.69 196 ALA A N 1
ATOM 1519 C CA . ALA A 1 196 ? 22.496 -5.889 -9.051 1.00 95.69 196 ALA A CA 1
ATOM 1520 C C . ALA A 1 196 ? 20.960 -5.883 -9.201 1.00 95.69 196 ALA A C 1
ATOM 1522 O O . ALA A 1 196 ? 20.382 -6.792 -9.804 1.00 95.69 196 ALA A O 1
ATOM 1523 N N . CYS A 1 197 ? 20.276 -4.864 -8.664 1.00 97.00 197 CYS A N 1
ATOM 1524 C CA . CYS A 1 197 ? 18.816 -4.732 -8.747 1.00 97.00 197 CYS A CA 1
ATOM 1525 C C . CYS A 1 197 ? 18.301 -4.758 -10.193 1.00 97.00 197 CYS A C 1
ATOM 1527 O O . CYS A 1 197 ? 17.222 -5.293 -10.452 1.00 97.00 197 CYS A O 1
ATOM 1529 N N . ASN A 1 198 ? 19.092 -4.244 -11.141 1.00 97.00 198 ASN A N 1
ATOM 1530 C CA . ASN A 1 198 ? 18.738 -4.169 -12.552 1.00 97.00 198 ASN A CA 1
ATOM 1531 C C . ASN A 1 198 ? 18.638 -5.552 -13.214 1.00 97.00 198 ASN A C 1
ATOM 1533 O O . ASN A 1 198 ? 17.563 -5.939 -13.671 1.00 97.00 198 ASN A O 1
ATOM 1537 N N . VAL A 1 199 ? 19.726 -6.327 -13.197 1.00 97.38 199 VAL A N 1
ATOM 1538 C CA . VAL A 1 199 ? 19.799 -7.656 -13.816 1.00 97.38 199 VAL A CA 1
ATOM 1539 C C . VAL A 1 199 ? 18.880 -8.640 -13.104 1.00 97.38 199 VAL A C 1
ATOM 1541 O O . VAL A 1 199 ? 18.254 -9.471 -13.753 1.00 97.38 199 VAL A O 1
ATOM 1544 N N . THR A 1 200 ? 18.706 -8.479 -11.789 1.00 98.31 200 THR A N 1
ATOM 1545 C CA . THR A 1 200 ? 17.776 -9.291 -10.994 1.00 98.31 200 THR A CA 1
ATOM 1546 C C . THR A 1 200 ? 16.326 -9.011 -11.373 1.00 98.31 200 THR A C 1
ATOM 1548 O O . THR A 1 200 ? 15.544 -9.938 -11.586 1.00 98.31 200 THR A O 1
ATOM 1551 N N . SER A 1 201 ? 15.961 -7.735 -11.537 1.00 98.69 201 SER A N 1
ATOM 1552 C CA . SER A 1 201 ? 14.622 -7.354 -11.993 1.00 98.69 201 SER A CA 1
ATOM 1553 C C . SER A 1 201 ? 14.341 -7.844 -13.412 1.00 98.69 201 SER A C 1
ATOM 1555 O O . SER A 1 201 ? 13.267 -8.391 -13.671 1.00 98.69 201 SER A O 1
ATOM 1557 N N . LEU A 1 202 ? 15.313 -7.729 -14.321 1.00 98.56 202 LEU A N 1
ATOM 1558 C CA . LEU A 1 202 ? 15.171 -8.249 -15.679 1.00 98.56 202 LEU A CA 1
ATOM 1559 C C . LEU A 1 202 ? 15.061 -9.783 -15.698 1.00 98.56 202 LEU A C 1
ATOM 1561 O O . LEU A 1 202 ? 14.214 -10.322 -16.409 1.00 98.56 202 LEU A O 1
ATOM 1565 N N . ALA A 1 203 ? 15.832 -10.495 -14.872 1.00 98.12 203 ALA A N 1
ATOM 1566 C CA . ALA A 1 203 ? 15.746 -11.950 -14.749 1.00 98.12 203 ALA A CA 1
ATOM 1567 C C . ALA A 1 203 ? 14.353 -12.423 -14.302 1.00 98.12 203 ALA A C 1
ATOM 1569 O O . ALA A 1 203 ? 13.852 -13.425 -14.818 1.00 98.12 203 ALA A O 1
ATOM 1570 N N . MET A 1 204 ? 13.691 -11.702 -13.385 1.00 98.56 204 MET A N 1
ATOM 1571 C CA . MET A 1 204 ? 12.301 -11.988 -12.995 1.00 98.56 204 MET A CA 1
ATOM 1572 C C . MET A 1 204 ? 11.335 -11.872 -14.184 1.00 98.56 204 MET A C 1
ATOM 1574 O O . MET A 1 204 ? 10.461 -12.724 -14.364 1.00 98.56 204 MET A O 1
ATOM 1578 N N . VAL A 1 205 ? 11.511 -10.852 -15.027 1.00 98.62 205 VAL A N 1
ATOM 1579 C CA . VAL A 1 205 ? 10.696 -10.641 -16.234 1.00 98.62 205 VAL A CA 1
ATOM 1580 C C . VAL A 1 205 ? 10.962 -11.719 -17.293 1.00 98.62 205 VAL A C 1
ATOM 1582 O O . VAL A 1 205 ? 10.017 -12.289 -17.839 1.00 98.62 205 VAL A O 1
ATOM 1585 N N . ILE A 1 206 ? 12.227 -12.053 -17.558 1.00 97.69 206 ILE A N 1
ATOM 1586 C CA . ILE A 1 206 ? 12.620 -13.130 -18.485 1.00 97.69 206 ILE A CA 1
ATOM 1587 C C . ILE A 1 206 ? 12.012 -14.466 -18.032 1.00 97.69 206 ILE A C 1
ATOM 1589 O O . ILE A 1 206 ? 11.424 -15.196 -18.839 1.00 97.69 206 ILE A O 1
ATOM 1593 N N . ALA A 1 207 ? 12.070 -14.754 -16.728 1.00 96.75 207 ALA A N 1
ATOM 1594 C CA . ALA A 1 207 ? 11.481 -15.952 -16.143 1.00 96.75 207 ALA A CA 1
ATOM 1595 C C . ALA A 1 207 ? 9.946 -15.980 -16.268 1.00 96.75 207 ALA A C 1
ATOM 1597 O O . ALA A 1 207 ? 9.386 -17.032 -16.581 1.00 96.75 207 ALA A O 1
ATOM 1598 N N . TYR A 1 208 ? 9.260 -14.842 -16.104 1.00 98.06 208 TYR A N 1
ATOM 1599 C CA . TYR A 1 208 ? 7.813 -14.737 -16.343 1.00 98.06 208 TYR A CA 1
ATOM 1600 C C . TYR A 1 208 ? 7.427 -15.134 -17.776 1.00 98.06 208 TYR A C 1
ATOM 1602 O O . TYR A 1 208 ? 6.461 -15.870 -17.977 1.00 98.06 208 TYR A O 1
ATOM 1610 N N . PHE A 1 209 ? 8.214 -14.721 -18.773 1.00 97.88 209 PHE A N 1
ATOM 1611 C CA . PHE A 1 209 ? 8.001 -15.106 -20.174 1.00 97.88 209 PHE A CA 1
ATOM 1612 C C . PHE A 1 209 ? 8.533 -16.502 -20.536 1.00 97.88 209 PHE A C 1
ATOM 1614 O O . PHE A 1 209 ? 8.427 -16.920 -21.700 1.00 97.88 209 PHE A O 1
ATOM 1621 N N . GLN A 1 210 ? 9.054 -17.233 -19.543 1.00 95.62 210 GLN A N 1
ATOM 1622 C CA . GLN A 1 210 ? 9.618 -18.579 -19.666 1.00 95.62 210 GLN A CA 1
ATOM 1623 C C . GLN A 1 210 ? 10.746 -18.654 -20.700 1.00 95.62 210 GLN A C 1
ATOM 1625 O O . GLN A 1 210 ? 10.883 -19.639 -21.430 1.00 95.62 210 GLN A O 1
ATOM 1630 N N . ILE A 1 211 ? 11.537 -17.588 -20.792 1.00 93.50 211 ILE A N 1
ATOM 1631 C CA . ILE A 1 211 ? 12.716 -17.546 -21.648 1.00 93.50 211 ILE A CA 1
ATOM 1632 C C . ILE A 1 211 ? 13.884 -18.149 -20.862 1.00 93.50 211 ILE A C 1
ATOM 1634 O O . ILE A 1 211 ? 14.074 -17.859 -19.681 1.00 93.50 211 ILE A O 1
ATOM 1638 N N . LYS A 1 212 ? 14.632 -19.050 -21.501 1.00 86.44 212 LYS A N 1
ATOM 1639 C CA . LYS A 1 212 ? 15.790 -19.709 -20.889 1.00 86.44 212 LYS A CA 1
ATOM 1640 C C . LYS A 1 212 ? 17.031 -18.838 -21.064 1.00 86.44 212 LYS A C 1
ATOM 1642 O O . LYS A 1 212 ? 17.187 -18.224 -22.115 1.00 86.44 212 LYS A O 1
ATOM 1647 N N . GLY A 1 213 ? 17.905 -18.838 -20.057 1.00 82.38 213 GLY A N 1
ATOM 1648 C CA . GLY A 1 213 ? 19.252 -18.279 -20.182 1.00 82.38 213 GLY A CA 1
ATOM 1649 C C . GLY A 1 213 ? 20.066 -19.002 -21.255 1.00 82.38 213 GLY A C 1
ATOM 1650 O O . GLY A 1 213 ? 19.752 -20.134 -21.641 1.00 82.38 213 GLY A O 1
ATOM 1651 N N . SER A 1 214 ? 21.107 -18.335 -21.732 1.00 78.94 214 SER A N 1
ATOM 1652 C CA . SER A 1 214 ? 21.924 -18.789 -22.859 1.00 78.94 214 SER A CA 1
ATOM 1653 C C . SER A 1 214 ? 22.988 -19.805 -22.449 1.00 78.94 214 SER A C 1
ATOM 1655 O O . SER A 1 214 ? 23.415 -20.614 -23.270 1.00 78.94 214 SER A O 1
ATOM 1657 N N . THR A 1 215 ? 23.418 -19.784 -21.187 1.00 74.56 215 THR A N 1
ATOM 1658 C CA . THR A 1 215 ? 24.534 -20.610 -20.702 1.00 74.56 215 THR A CA 1
ATOM 1659 C C . THR A 1 215 ? 24.066 -21.864 -19.970 1.00 74.56 215 THR A C 1
ATOM 1661 O O . THR A 1 215 ? 24.748 -22.887 -19.999 1.00 74.56 215 THR A O 1
ATOM 1664 N N . GLY A 1 216 ? 22.898 -21.809 -19.316 1.00 67.50 216 GLY A N 1
ATOM 1665 C CA . GLY A 1 216 ? 22.378 -22.902 -18.489 1.00 67.50 216 GLY A CA 1
ATOM 1666 C C . GLY A 1 216 ? 23.218 -23.203 -17.238 1.00 67.50 216 GLY A C 1
ATOM 1667 O O . GLY A 1 216 ? 23.000 -24.236 -16.604 1.00 67.50 216 GLY A O 1
ATOM 1668 N N . VAL A 1 217 ? 24.169 -22.328 -16.889 1.00 66.56 217 VAL A N 1
ATOM 1669 C CA . VAL A 1 217 ? 25.089 -22.478 -15.756 1.00 66.56 217 VAL A CA 1
ATOM 1670 C C . VAL A 1 217 ? 24.960 -21.266 -14.837 1.00 66.56 217 VAL A C 1
ATOM 1672 O O . VAL A 1 217 ? 25.038 -20.131 -15.289 1.00 66.56 217 VAL A O 1
ATOM 1675 N N . GLY A 1 218 ? 24.810 -21.510 -13.533 1.00 77.81 218 GLY A N 1
ATOM 1676 C CA . GLY A 1 218 ? 24.641 -20.443 -12.543 1.00 77.81 218 GLY A CA 1
ATOM 1677 C C . GLY A 1 218 ? 23.228 -19.854 -12.521 1.00 77.81 218 GLY A C 1
ATOM 1678 O O . GLY A 1 218 ? 22.284 -20.428 -13.070 1.00 77.81 218 GLY A O 1
ATOM 1679 N N . GLN A 1 219 ? 23.074 -18.731 -11.819 1.00 89.88 219 GLN A N 1
ATOM 1680 C CA . GLN A 1 219 ? 21.820 -17.982 -11.785 1.00 89.88 219 GLN A CA 1
ATOM 1681 C C . GLN A 1 219 ? 21.713 -17.083 -13.023 1.00 89.88 219 GLN A C 1
ATOM 1683 O O . GLN A 1 219 ? 22.713 -16.589 -13.540 1.00 89.88 219 GLN A O 1
ATOM 1688 N N . LEU A 1 220 ? 20.488 -16.864 -13.502 1.00 94.31 220 LEU A N 1
ATOM 1689 C CA . LEU A 1 220 ? 20.226 -16.064 -14.702 1.00 94.31 220 LEU A CA 1
ATOM 1690 C C . LEU A 1 220 ? 20.692 -14.608 -14.525 1.00 94.31 220 LEU A C 1
ATOM 1692 O O . LEU A 1 220 ? 21.147 -13.978 -15.467 1.00 94.31 220 LEU A O 1
ATOM 1696 N N . GLU A 1 221 ? 20.596 -14.090 -13.309 1.00 95.44 221 GLU A N 1
ATOM 1697 C CA . GLU A 1 221 ? 21.009 -12.755 -12.896 1.00 95.44 221 GLU A CA 1
ATOM 1698 C C . GLU A 1 221 ? 22.505 -12.525 -13.127 1.00 95.44 221 GLU A C 1
ATOM 1700 O O . GLU A 1 221 ? 22.886 -11.510 -13.711 1.00 95.44 221 GLU A O 1
ATOM 1705 N N . ASP A 1 222 ? 23.336 -13.488 -12.716 1.00 94.94 222 ASP A N 1
ATOM 1706 C CA . ASP A 1 222 ? 24.788 -13.454 -12.904 1.00 94.94 222 ASP A CA 1
ATOM 1707 C C . ASP A 1 222 ? 25.163 -13.624 -14.387 1.00 94.94 222 ASP A C 1
ATOM 1709 O O . ASP A 1 222 ? 26.105 -12.990 -14.863 1.00 94.94 222 ASP A O 1
ATOM 1713 N N . GLU A 1 223 ? 24.400 -14.421 -15.146 1.00 95.31 223 GLU A N 1
ATOM 1714 C CA . GLU A 1 223 ? 24.564 -14.528 -16.602 1.00 95.31 223 GLU A CA 1
ATOM 1715 C C . GLU A 1 223 ? 24.296 -13.183 -17.294 1.00 95.31 223 GLU A C 1
ATOM 1717 O O . GLU A 1 223 ? 25.131 -12.707 -18.062 1.00 95.31 223 GLU A O 1
ATOM 1722 N N . ILE A 1 224 ? 23.160 -12.546 -16.992 1.00 96.19 224 ILE A N 1
ATOM 1723 C CA . ILE A 1 224 ? 22.793 -11.236 -17.549 1.00 96.19 224 ILE A CA 1
ATOM 1724 C C . ILE A 1 224 ? 23.838 -10.188 -17.155 1.00 96.19 224 ILE A C 1
ATOM 1726 O O . ILE A 1 224 ? 24.208 -9.343 -17.969 1.00 96.19 224 ILE A O 1
ATOM 1730 N N . TYR A 1 225 ? 24.336 -10.245 -15.919 1.00 96.06 225 TYR A N 1
ATOM 1731 C CA . TYR A 1 225 ? 25.396 -9.362 -15.450 1.00 96.06 225 TYR A CA 1
ATOM 1732 C C . TYR A 1 225 ? 26.656 -9.491 -16.316 1.00 96.06 225 TYR A C 1
ATOM 1734 O O . TYR A 1 225 ? 27.148 -8.482 -16.822 1.00 96.06 225 TYR A O 1
ATOM 1742 N N . ALA A 1 226 ? 27.152 -10.714 -16.520 1.00 94.81 226 ALA A N 1
ATOM 1743 C CA . ALA A 1 226 ? 28.329 -10.967 -17.348 1.00 94.81 226 ALA A CA 1
ATOM 1744 C C . ALA A 1 226 ? 28.099 -10.565 -18.815 1.00 94.81 226 ALA A C 1
ATOM 1746 O O . ALA A 1 226 ? 28.985 -9.986 -19.441 1.00 94.81 226 ALA A O 1
ATOM 1747 N N . HIS A 1 227 ? 26.896 -10.808 -19.345 1.00 95.38 227 HIS A N 1
ATOM 1748 C CA . HIS A 1 227 ? 26.499 -10.388 -20.691 1.00 95.38 227 HIS A CA 1
ATOM 1749 C C . HIS A 1 227 ? 26.548 -8.866 -20.863 1.00 95.38 227 HIS A C 1
ATOM 1751 O O . HIS A 1 227 ? 27.058 -8.375 -21.869 1.00 95.38 227 HIS A O 1
ATOM 1757 N N . MET A 1 228 ? 26.061 -8.101 -19.879 1.00 96.75 228 MET A N 1
ATOM 1758 C CA . MET A 1 228 ? 26.175 -6.641 -19.916 1.00 96.75 228 MET A CA 1
ATOM 1759 C C . MET A 1 228 ? 27.642 -6.191 -19.910 1.00 96.75 228 MET A C 1
ATOM 1761 O O . MET A 1 228 ? 27.999 -5.312 -20.692 1.00 96.75 228 MET A O 1
ATOM 1765 N N . GLU A 1 229 ? 28.500 -6.801 -19.083 1.00 95.75 229 GLU A N 1
ATOM 1766 C CA . GLU A 1 229 ? 29.927 -6.448 -19.019 1.00 95.75 229 GLU A CA 1
ATOM 1767 C C . GLU A 1 229 ? 30.676 -6.764 -20.322 1.00 95.75 229 GLU A C 1
ATOM 1769 O O . GLU A 1 229 ? 31.408 -5.905 -20.814 1.00 95.75 229 GLU A O 1
ATOM 1774 N N . ASP A 1 230 ? 30.446 -7.934 -20.923 1.00 95.69 230 ASP A N 1
ATOM 1775 C CA . ASP A 1 230 ? 31.057 -8.334 -22.203 1.00 95.69 230 ASP A CA 1
ATOM 1776 C C . ASP A 1 230 ? 30.698 -7.371 -23.347 1.00 95.69 230 ASP A C 1
ATOM 1778 O O . ASP A 1 230 ? 31.514 -7.069 -24.219 1.00 95.69 230 ASP A O 1
ATOM 1782 N N . ARG A 1 231 ? 29.484 -6.812 -23.307 1.00 96.12 231 ARG A N 1
ATOM 1783 C CA . ARG A 1 231 ? 28.990 -5.859 -24.308 1.00 96.12 231 ARG A CA 1
ATOM 1784 C C . ARG A 1 231 ? 29.266 -4.392 -23.977 1.00 96.12 231 ARG A C 1
ATOM 1786 O O . ARG A 1 231 ? 28.898 -3.525 -24.770 1.00 96.12 231 ARG A O 1
ATOM 1793 N N . GLY A 1 232 ? 29.896 -4.101 -22.838 1.00 97.06 232 GLY A N 1
ATOM 1794 C CA . GLY A 1 232 ? 30.151 -2.732 -22.379 1.00 97.06 232 GLY A CA 1
ATOM 1795 C C . GLY A 1 232 ? 28.887 -1.945 -22.010 1.00 97.06 232 GLY A C 1
ATOM 1796 O O . GLY A 1 232 ? 28.902 -0.717 -22.071 1.00 97.06 232 GLY A O 1
ATOM 1797 N N . LEU A 1 233 ? 27.801 -2.636 -21.651 1.00 97.12 233 LEU A N 1
ATOM 1798 C CA . LEU A 1 233 ? 26.528 -2.045 -21.232 1.00 97.12 233 LEU A CA 1
ATOM 1799 C C . LEU A 1 233 ? 26.563 -1.657 -19.746 1.00 97.12 233 LEU A C 1
ATOM 1801 O O . LEU A 1 233 ? 27.085 -2.382 -18.895 1.00 97.12 233 LEU A O 1
ATOM 1805 N N . VAL A 1 234 ? 25.961 -0.519 -19.405 1.00 93.88 234 VAL A N 1
ATOM 1806 C CA . VAL A 1 234 ? 25.985 0.064 -18.062 1.00 93.88 234 VAL A CA 1
ATOM 1807 C C . VAL A 1 234 ? 24.706 -0.282 -17.305 1.00 93.88 234 VAL A C 1
ATOM 1809 O O . VAL A 1 234 ? 23.611 0.143 -17.646 1.00 93.88 234 VAL A O 1
ATOM 1812 N N . ARG A 1 235 ? 24.841 -0.994 -16.183 1.00 91.50 235 ARG A N 1
ATOM 1813 C CA . ARG A 1 235 ? 23.702 -1.442 -15.355 1.00 91.50 235 ARG A CA 1
ATOM 1814 C C . ARG A 1 235 ? 22.773 -0.329 -14.857 1.00 91.50 235 ARG A C 1
ATOM 1816 O O . ARG A 1 235 ? 21.586 -0.572 -14.664 1.00 91.50 235 ARG A O 1
ATOM 1823 N N . GLY A 1 236 ? 23.326 0.859 -14.613 1.00 89.50 236 GLY A N 1
ATOM 1824 C CA . GLY A 1 236 ? 22.576 2.038 -14.168 1.00 89.50 236 GLY A CA 1
ATOM 1825 C C . GLY A 1 236 ? 21.923 2.838 -15.299 1.00 89.50 236 GLY A C 1
ATOM 1826 O O . GLY A 1 236 ? 21.258 3.828 -15.015 1.00 89.50 236 GLY A O 1
ATOM 1827 N N . ASN A 1 237 ? 22.127 2.449 -16.560 1.00 95.31 237 ASN A N 1
ATOM 1828 C CA . ASN A 1 237 ? 21.526 3.096 -17.718 1.00 95.31 237 ASN A CA 1
ATOM 1829 C C . ASN A 1 237 ? 20.238 2.332 -18.122 1.00 95.31 237 ASN A C 1
ATOM 1831 O O . ASN A 1 237 ? 20.296 1.122 -18.361 1.00 95.31 237 ASN A O 1
ATOM 1835 N N . PRO A 1 238 ? 19.063 2.989 -18.168 1.00 96.19 238 PRO A N 1
ATOM 1836 C CA . PRO A 1 238 ? 17.807 2.313 -18.488 1.00 96.19 238 PRO A CA 1
ATOM 1837 C C . PRO A 1 238 ? 17.708 1.877 -19.961 1.00 96.19 238 PRO A C 1
ATOM 1839 O O . PRO A 1 238 ? 17.121 0.833 -20.258 1.00 96.19 238 PRO A O 1
ATOM 1842 N N . GLU A 1 239 ? 18.304 2.599 -20.906 1.00 97.88 239 GLU A N 1
ATOM 1843 C CA . GLU A 1 239 ? 18.378 2.162 -22.303 1.00 97.88 239 GLU A CA 1
ATOM 1844 C C . GLU A 1 239 ? 19.231 0.901 -22.467 1.00 97.88 239 GLU A C 1
ATOM 1846 O O . GLU A 1 239 ? 18.860 0.006 -23.225 1.00 97.88 239 GLU A O 1
ATOM 1851 N N . ASP A 1 240 ? 20.316 0.769 -21.706 1.00 98.19 240 ASP A N 1
ATOM 1852 C CA . ASP A 1 240 ? 21.145 -0.441 -21.709 1.00 98.19 240 ASP A CA 1
ATOM 1853 C C . ASP A 1 240 ? 20.390 -1.649 -21.128 1.00 98.19 240 ASP A C 1
ATOM 1855 O O . ASP A 1 240 ? 20.547 -2.778 -21.608 1.00 98.19 240 ASP A O 1
ATOM 1859 N N . LEU A 1 241 ? 19.505 -1.427 -20.148 1.00 97.94 241 LEU A N 1
ATOM 1860 C CA . LEU A 1 241 ? 18.562 -2.451 -19.682 1.00 97.94 241 LEU A CA 1
ATOM 1861 C C . LEU A 1 241 ? 17.592 -2.864 -20.802 1.00 97.94 241 LEU A C 1
ATOM 1863 O O . LEU A 1 241 ? 17.352 -4.057 -20.988 1.00 97.94 241 LEU A O 1
ATOM 1867 N N . SER A 1 242 ? 17.094 -1.895 -21.577 1.00 97.88 242 SER A N 1
ATOM 1868 C CA . SER A 1 242 ? 16.207 -2.136 -22.728 1.00 97.88 242 SER A CA 1
ATOM 1869 C C . SER A 1 242 ? 16.917 -2.940 -23.826 1.00 97.88 242 SER A C 1
ATOM 1871 O O . SER A 1 242 ? 16.358 -3.893 -24.373 1.00 97.88 242 SER A O 1
ATOM 1873 N N . GLN A 1 243 ? 18.181 -2.608 -24.115 1.00 98.00 243 GLN A N 1
ATOM 1874 C CA . GLN A 1 243 ? 19.019 -3.352 -25.056 1.00 98.00 243 GLN A CA 1
ATOM 1875 C C . GLN A 1 243 ? 19.270 -4.784 -24.569 1.00 98.00 243 GLN A C 1
ATOM 1877 O O . GLN A 1 243 ? 19.159 -5.728 -25.349 1.00 98.00 243 GLN A O 1
ATOM 1882 N N . THR A 1 244 ? 19.548 -4.958 -23.278 1.00 97.88 244 THR A N 1
ATOM 1883 C CA . THR A 1 244 ? 19.745 -6.283 -22.678 1.00 97.88 244 THR A CA 1
ATOM 1884 C C . THR A 1 244 ? 18.461 -7.112 -22.758 1.00 97.88 244 THR A C 1
ATOM 1886 O O . THR A 1 244 ? 18.495 -8.272 -23.159 1.00 97.88 244 THR A O 1
ATOM 1889 N N . ALA A 1 245 ? 17.299 -6.521 -22.465 1.00 97.62 245 ALA A N 1
ATOM 1890 C CA . ALA A 1 245 ? 16.007 -7.187 -22.625 1.00 97.62 245 ALA A CA 1
ATOM 1891 C C . ALA A 1 245 ? 15.777 -7.660 -24.073 1.00 97.62 245 ALA A C 1
ATOM 1893 O O . ALA A 1 245 ? 15.331 -8.791 -24.290 1.00 97.62 245 ALA A O 1
ATOM 1894 N N . TYR A 1 246 ? 16.135 -6.831 -25.060 1.00 97.19 246 TYR A N 1
ATOM 1895 C CA . TYR A 1 246 ? 16.062 -7.190 -26.477 1.00 97.19 246 TYR A CA 1
ATOM 1896 C C . TYR A 1 246 ? 16.936 -8.401 -26.826 1.00 97.19 246 TYR A C 1
ATOM 1898 O O . TYR A 1 246 ? 16.478 -9.299 -27.539 1.00 97.19 246 TYR A O 1
ATOM 1906 N N . ASP A 1 247 ? 18.163 -8.463 -26.303 1.00 96.31 247 ASP A N 1
ATOM 1907 C CA . ASP A 1 247 ? 19.071 -9.594 -26.537 1.00 96.31 247 ASP A CA 1
ATOM 1908 C C . ASP A 1 247 ? 18.499 -10.912 -26.003 1.00 96.31 247 ASP A C 1
ATOM 1910 O O . ASP A 1 247 ? 18.667 -11.964 -26.616 1.00 96.31 247 ASP A O 1
ATOM 1914 N N . TYR A 1 248 ? 17.760 -10.838 -24.894 1.00 96.00 248 TYR A N 1
ATOM 1915 C CA . TYR A 1 248 ? 17.056 -11.963 -24.283 1.00 96.00 248 TYR A CA 1
ATOM 1916 C C . TYR A 1 248 ? 15.652 -12.193 -24.872 1.00 96.00 248 TYR A C 1
ATOM 1918 O O . TYR A 1 248 ? 14.840 -12.904 -24.287 1.00 96.00 248 TYR A O 1
ATOM 1926 N N . GLY A 1 249 ? 15.338 -11.635 -26.046 1.00 95.88 249 GLY A N 1
ATOM 1927 C CA . GLY A 1 249 ? 14.104 -11.942 -26.780 1.00 95.88 249 GLY A CA 1
ATOM 1928 C C . GLY A 1 249 ? 12.842 -11.269 -26.235 1.00 95.88 249 GLY A C 1
ATOM 1929 O O . GLY A 1 249 ? 11.732 -11.750 -26.485 1.00 95.88 249 GLY A O 1
ATOM 1930 N N . LEU A 1 250 ? 12.990 -10.166 -25.503 1.00 97.88 250 LEU A N 1
ATOM 1931 C CA . LEU A 1 250 ? 11.879 -9.335 -25.048 1.00 97.88 250 LEU A CA 1
ATOM 1932 C C . LEU A 1 250 ? 11.727 -8.080 -25.908 1.00 97.88 250 LEU A C 1
ATOM 1934 O O . LEU A 1 250 ? 12.661 -7.607 -26.551 1.00 97.88 250 LEU A O 1
ATOM 1938 N N . ILE A 1 251 ? 10.521 -7.524 -25.893 1.00 97.88 251 ILE A N 1
ATOM 1939 C CA . ILE A 1 251 ? 10.259 -6.150 -26.309 1.00 97.88 251 ILE A CA 1
ATOM 1940 C C . ILE A 1 251 ? 10.181 -5.317 -25.035 1.00 97.88 251 ILE A C 1
ATOM 1942 O O . ILE A 1 251 ? 9.376 -5.632 -24.155 1.00 97.88 251 ILE A O 1
ATOM 1946 N N . ASP A 1 252 ? 10.982 -4.259 -24.962 1.00 98.38 252 ASP A N 1
ATOM 1947 C CA . ASP A 1 252 ? 10.885 -3.240 -23.924 1.00 98.38 252 ASP A CA 1
ATOM 1948 C C . ASP A 1 252 ? 10.381 -1.923 -24.520 1.00 98.38 252 ASP A C 1
ATOM 1950 O O . ASP A 1 252 ? 11.001 -1.323 -25.396 1.00 98.38 252 ASP A O 1
ATOM 1954 N N . ASP A 1 253 ? 9.215 -1.502 -24.055 1.00 98.06 253 ASP A N 1
ATOM 1955 C CA . ASP A 1 253 ? 8.600 -0.213 -24.356 1.00 98.06 253 ASP A CA 1
ATOM 1956 C C . ASP A 1 253 ? 8.894 0.721 -23.181 1.00 98.06 253 ASP A C 1
ATOM 1958 O O . ASP A 1 253 ? 8.082 0.892 -22.264 1.00 98.06 253 ASP A O 1
ATOM 1962 N N . PHE A 1 254 ? 10.116 1.249 -23.194 1.00 98.38 254 PHE A N 1
ATOM 1963 C CA . PHE A 1 254 ? 10.637 2.140 -22.170 1.00 98.38 254 PHE A CA 1
ATOM 1964 C C . PHE A 1 254 ? 10.179 3.589 -22.390 1.00 98.38 254 PHE A C 1
ATOM 1966 O O . PHE A 1 254 ? 10.127 4.094 -23.513 1.00 98.38 254 PHE A O 1
ATOM 1973 N N . THR A 1 255 ? 9.857 4.288 -21.301 1.00 97.69 255 THR A N 1
ATOM 1974 C CA . THR A 1 255 ? 9.608 5.734 -21.297 1.00 97.69 255 THR A CA 1
ATOM 1975 C C . THR A 1 255 ? 10.104 6.374 -20.007 1.00 97.69 255 THR A C 1
ATOM 1977 O O . THR A 1 255 ? 9.970 5.806 -18.925 1.00 97.69 255 THR A O 1
ATOM 1980 N N . TYR A 1 256 ? 10.581 7.611 -20.117 1.00 96.88 256 TYR A N 1
ATOM 1981 C CA . TYR A 1 256 ? 10.868 8.495 -18.985 1.00 96.88 256 TYR A CA 1
ATOM 1982 C C . TYR A 1 256 ? 9.618 9.156 -18.389 1.00 96.88 256 TYR A C 1
ATOM 1984 O O . TYR A 1 256 ? 9.709 9.853 -17.382 1.00 96.88 256 TYR A O 1
ATOM 1992 N N . ARG A 1 257 ? 8.465 9.004 -19.053 1.00 96.31 257 ARG A N 1
ATOM 1993 C CA . ARG A 1 257 ? 7.230 9.743 -18.766 1.00 96.31 257 ARG A CA 1
ATOM 1994 C C . ARG A 1 257 ? 6.047 8.817 -18.514 1.00 96.31 257 ARG A C 1
ATOM 1996 O O . ARG A 1 257 ? 5.004 8.929 -19.152 1.00 96.31 257 ARG A O 1
ATOM 2003 N N . GLY A 1 258 ? 6.254 7.819 -17.661 1.00 94.69 258 GLY A N 1
ATOM 2004 C CA . GLY A 1 258 ? 5.209 6.901 -17.230 1.00 94.69 258 GLY A CA 1
ATOM 2005 C C . GLY A 1 258 ? 4.360 7.483 -16.102 1.00 94.69 258 GLY A C 1
ATOM 2006 O O . GLY A 1 258 ? 4.839 8.258 -15.277 1.00 94.69 258 GLY A O 1
ATOM 2007 N N . SER A 1 259 ? 3.106 7.046 -16.034 1.00 93.81 259 SER A N 1
ATOM 2008 C CA . SER A 1 259 ? 2.179 7.323 -14.935 1.00 93.81 259 SER A CA 1
ATOM 2009 C C . SER A 1 259 ? 1.758 6.037 -14.215 1.00 93.81 259 SER A C 1
ATOM 2011 O O . SER A 1 259 ? 1.913 4.924 -14.728 1.00 93.81 259 SER A O 1
ATOM 2013 N N . LEU A 1 260 ? 1.125 6.171 -13.043 1.00 94.81 260 LEU A N 1
ATOM 2014 C CA . LEU A 1 260 ? 0.495 5.032 -12.360 1.00 94.81 260 LEU A CA 1
ATOM 2015 C C . LEU A 1 260 ? -0.556 4.338 -13.244 1.00 94.81 260 LEU A C 1
ATOM 2017 O O . LEU A 1 260 ? -0.741 3.123 -13.151 1.00 94.81 260 LEU A O 1
ATOM 2021 N N . PHE A 1 261 ? -1.239 5.088 -14.115 1.00 93.12 261 PHE A N 1
ATOM 2022 C CA . PHE A 1 261 ? -2.204 4.528 -15.057 1.00 93.12 261 PHE A CA 1
ATOM 2023 C C . PHE A 1 261 ? -1.526 3.648 -16.115 1.00 93.12 261 PHE A C 1
ATOM 2025 O O . PHE A 1 261 ? -2.021 2.556 -16.391 1.00 93.12 261 PHE A O 1
ATOM 2032 N N . ASP A 1 262 ? -0.373 4.060 -16.646 1.00 96.44 262 ASP A N 1
ATOM 2033 C CA . ASP A 1 262 ? 0.365 3.278 -17.649 1.00 96.44 262 ASP A CA 1
ATOM 2034 C C . ASP A 1 262 ? 0.841 1.938 -17.090 1.00 96.44 262 ASP A C 1
ATOM 2036 O O . ASP A 1 262 ? 0.756 0.914 -17.772 1.00 96.44 262 ASP A O 1
ATOM 2040 N N . ILE A 1 263 ? 1.267 1.919 -15.821 1.00 98.31 263 ILE A N 1
ATOM 2041 C CA . ILE A 1 263 ? 1.615 0.680 -15.114 1.00 98.31 263 ILE A CA 1
ATOM 2042 C C . ILE A 1 263 ? 0.390 -0.239 -15.042 1.00 98.31 263 ILE A C 1
ATOM 2044 O O . ILE A 1 263 ? 0.460 -1.409 -15.416 1.00 98.31 263 ILE A O 1
ATOM 2048 N N . ARG A 1 264 ? -0.758 0.285 -14.594 1.00 97.50 264 ARG A N 1
ATOM 2049 C CA . ARG A 1 264 ? -2.005 -0.493 -14.479 1.00 97.50 264 ARG A CA 1
ATOM 2050 C C . ARG A 1 264 ? -2.447 -1.043 -15.829 1.00 97.50 264 ARG A C 1
ATOM 2052 O O . ARG A 1 264 ? -2.858 -2.200 -15.911 1.00 97.50 264 ARG A O 1
ATOM 2059 N N . LYS A 1 265 ? -2.346 -0.235 -16.884 1.00 96.12 265 LYS A N 1
ATOM 2060 C CA . LYS A 1 265 ? -2.687 -0.639 -18.246 1.00 96.12 265 LYS A CA 1
ATOM 2061 C C . LYS A 1 265 ? -1.793 -1.784 -18.722 1.00 96.12 265 LYS A C 1
ATOM 2063 O O . LYS A 1 265 ? -2.316 -2.825 -19.105 1.00 96.12 265 LYS A O 1
ATOM 2068 N N . ALA A 1 266 ? -0.474 -1.642 -18.606 1.00 97.94 266 ALA A N 1
ATOM 2069 C CA . ALA A 1 266 ? 0.473 -2.686 -18.995 1.00 97.94 266 ALA A CA 1
ATOM 2070 C C . ALA A 1 266 ? 0.215 -4.004 -18.239 1.00 97.94 266 ALA A C 1
ATOM 2072 O O . ALA A 1 266 ? 0.077 -5.067 -18.845 1.00 97.94 266 ALA A O 1
ATOM 2073 N N . ILE A 1 267 ? 0.020 -3.935 -16.921 1.00 98.56 267 ILE A N 1
ATOM 2074 C CA . ILE A 1 267 ? -0.279 -5.115 -16.104 1.00 98.56 267 ILE A CA 1
ATOM 2075 C C . ILE A 1 267 ? -1.621 -5.754 -16.493 1.00 98.56 267 ILE A C 1
ATOM 2077 O O . ILE A 1 267 ? -1.727 -6.982 -16.543 1.00 98.56 267 ILE A O 1
ATOM 2081 N N . ALA A 1 268 ? -2.648 -4.952 -16.800 1.00 96.44 268 ALA A N 1
ATOM 2082 C CA . ALA A 1 268 ? -3.932 -5.454 -17.299 1.00 96.44 268 ALA A CA 1
ATOM 2083 C C . ALA A 1 268 ? -3.774 -6.243 -18.607 1.00 96.44 268 ALA A C 1
ATOM 2085 O O . ALA A 1 268 ? -4.427 -7.273 -18.777 1.00 96.44 268 ALA A O 1
ATOM 2086 N N . GLU A 1 269 ? -2.865 -5.795 -19.474 1.00 96.38 269 GLU A N 1
ATOM 2087 C CA . GLU A 1 269 ? -2.489 -6.424 -20.746 1.00 96.38 269 GLU A CA 1
ATOM 2088 C C . GLU A 1 269 ? -1.545 -7.632 -20.578 1.00 96.38 269 GLU A C 1
ATOM 2090 O O . GLU A 1 269 ? -1.182 -8.273 -21.560 1.00 96.38 269 GLU A O 1
ATOM 2095 N N . GLY A 1 270 ? -1.153 -7.985 -19.348 1.00 97.56 270 GLY A N 1
ATOM 2096 C CA . GLY A 1 270 ? -0.253 -9.114 -19.088 1.00 97.56 270 GLY A CA 1
ATOM 2097 C C . GLY A 1 270 ? 1.236 -8.784 -19.208 1.00 97.56 270 GLY A C 1
ATOM 2098 O O . GLY A 1 270 ? 2.052 -9.706 -19.270 1.00 97.56 270 GLY A O 1
ATOM 2099 N N . ARG A 1 271 ? 1.588 -7.494 -19.232 1.00 98.50 271 ARG A N 1
ATOM 2100 C CA . ARG A 1 271 ? 2.953 -6.978 -19.382 1.00 98.50 271 ARG A CA 1
ATOM 2101 C C . ARG A 1 271 ? 3.513 -6.584 -18.008 1.00 98.50 271 ARG A C 1
ATOM 2103 O O . ARG A 1 271 ? 3.031 -5.602 -17.443 1.00 98.50 271 ARG A O 1
ATOM 2110 N N . PRO A 1 272 ? 4.475 -7.329 -17.431 1.00 98.50 272 PRO A N 1
ATOM 2111 C CA . PRO A 1 272 ? 5.139 -6.914 -16.201 1.00 98.50 272 PRO A CA 1
ATOM 2112 C C . PRO A 1 272 ? 5.959 -5.650 -16.456 1.00 98.50 272 PRO A C 1
ATOM 2114 O O . PRO A 1 272 ? 6.443 -5.429 -17.571 1.00 98.50 272 PRO A O 1
ATOM 2117 N N . CYS A 1 273 ? 6.124 -4.835 -15.418 1.00 98.81 273 CYS A N 1
ATOM 2118 C CA . CYS A 1 273 ? 6.833 -3.566 -15.529 1.00 98.81 273 CYS A CA 1
ATOM 2119 C C . CYS A 1 273 ? 8.041 -3.526 -14.601 1.00 98.81 273 CYS A C 1
ATOM 2121 O O . CYS A 1 273 ? 7.980 -4.059 -13.496 1.00 98.81 273 CYS A O 1
ATOM 2123 N N . ILE A 1 274 ? 9.098 -2.830 -15.011 1.00 98.88 274 ILE A N 1
ATOM 2124 C CA . ILE A 1 274 ? 10.171 -2.398 -14.108 1.00 98.88 274 ILE A CA 1
ATOM 2125 C C . ILE A 1 274 ? 10.068 -0.884 -13.964 1.00 98.88 274 ILE A C 1
ATOM 2127 O O . ILE A 1 274 ? 9.925 -0.177 -14.963 1.00 98.88 274 ILE A O 1
ATOM 2131 N N . ILE A 1 275 ? 10.121 -0.397 -12.725 1.00 98.62 275 ILE A N 1
ATOM 2132 C CA . ILE A 1 275 ? 10.112 1.035 -12.414 1.00 98.62 275 ILE A CA 1
ATOM 2133 C C . ILE A 1 275 ? 11.339 1.415 -11.599 1.00 98.62 275 ILE A C 1
ATOM 2135 O O . ILE A 1 275 ? 11.776 0.651 -10.737 1.00 98.62 275 ILE A O 1
ATOM 2139 N N . HIS A 1 276 ? 11.867 2.607 -11.860 1.00 97.75 276 HIS A N 1
ATOM 2140 C CA . HIS A 1 276 ? 12.989 3.178 -11.117 1.00 97.75 276 HIS A CA 1
ATOM 2141 C C . HIS A 1 276 ? 12.483 4.082 -10.001 1.00 97.75 276 HIS A C 1
ATOM 2143 O O . HIS A 1 276 ? 11.403 4.661 -10.102 1.00 97.75 276 HIS A O 1
ATOM 2149 N N . GLY A 1 277 ? 13.256 4.225 -8.929 1.00 95.50 277 GLY A N 1
ATOM 2150 C CA . GLY A 1 277 ? 12.933 5.168 -7.871 1.00 95.50 277 GLY A CA 1
ATOM 2151 C C . GLY A 1 277 ? 14.044 5.399 -6.856 1.00 95.50 277 GLY A C 1
ATOM 2152 O O . GLY A 1 277 ? 14.997 4.636 -6.722 1.00 95.50 277 GLY A O 1
ATOM 2153 N N . ASN A 1 278 ? 13.871 6.455 -6.070 1.00 94.88 278 ASN A N 1
ATOM 2154 C CA . ASN A 1 278 ? 14.772 6.906 -5.013 1.00 94.88 278 ASN A CA 1
ATOM 2155 C C . ASN A 1 278 ? 14.523 6.152 -3.693 1.00 94.88 278 ASN A C 1
ATOM 2157 O O . ASN A 1 278 ? 14.323 6.747 -2.624 1.00 94.88 278 ASN A O 1
ATOM 2161 N N . PHE A 1 279 ? 14.475 4.818 -3.768 1.00 94.12 279 PHE A N 1
ATOM 2162 C CA . PHE A 1 279 ? 14.353 3.962 -2.583 1.00 94.12 279 PHE A CA 1
ATOM 2163 C C . PHE A 1 279 ? 15.660 3.917 -1.775 1.00 94.12 279 PHE A C 1
ATOM 2165 O O . PHE A 1 279 ? 15.613 3.781 -0.551 1.00 94.12 279 PHE A O 1
ATOM 2172 N N . THR A 1 280 ? 16.804 4.106 -2.445 1.00 92.81 280 THR A N 1
ATOM 2173 C CA . THR A 1 280 ? 18.142 4.281 -1.854 1.00 92.81 280 THR A CA 1
ATOM 2174 C C . THR A 1 280 ? 18.778 5.599 -2.329 1.00 92.81 280 THR A C 1
ATOM 2176 O O . THR A 1 280 ? 18.228 6.273 -3.200 1.00 92.81 280 THR A O 1
ATOM 2179 N N . SER A 1 281 ? 19.950 5.967 -1.792 1.00 87.38 281 SER A N 1
ATOM 2180 C CA . SER A 1 281 ? 20.701 7.166 -2.207 1.00 87.38 281 SER A CA 1
ATOM 2181 C C . SER A 1 281 ? 21.264 7.105 -3.630 1.00 87.38 281 SER A C 1
ATOM 2183 O O . SER A 1 281 ? 21.618 8.145 -4.175 1.00 87.38 281 SER A O 1
ATOM 2185 N N . PHE A 1 282 ? 21.372 5.912 -4.217 1.00 87.06 282 PHE A N 1
ATOM 2186 C CA . PHE A 1 282 ? 21.904 5.697 -5.568 1.00 87.06 282 PHE A CA 1
ATOM 2187 C C . PHE A 1 282 ? 20.810 5.326 -6.579 1.00 87.06 282 PHE A C 1
ATOM 2189 O O . PHE A 1 282 ? 21.115 5.007 -7.724 1.00 87.06 282 PHE A O 1
ATOM 2196 N N . GLY A 1 283 ? 19.543 5.361 -6.157 1.00 91.75 283 GLY A N 1
ATOM 2197 C CA . GLY A 1 283 ? 18.427 4.803 -6.910 1.00 91.75 283 GLY A CA 1
ATOM 2198 C C . GLY A 1 283 ? 18.262 3.298 -6.683 1.00 91.75 283 GLY A C 1
ATOM 2199 O O . GLY A 1 283 ? 19.108 2.619 -6.100 1.00 91.75 283 GLY A O 1
ATOM 2200 N N . HIS A 1 284 ? 17.108 2.781 -7.080 1.00 97.00 284 HIS A N 1
ATOM 2201 C CA . HIS A 1 284 ? 16.763 1.365 -7.034 1.00 97.00 284 HIS A CA 1
ATOM 2202 C C . HIS A 1 284 ? 15.639 1.087 -8.021 1.00 97.00 284 HIS A C 1
ATOM 2204 O O . HIS A 1 284 ? 14.843 1.983 -8.307 1.00 97.00 284 HIS A O 1
ATOM 2210 N N . ILE A 1 285 ? 15.547 -0.147 -8.506 1.00 98.31 285 ILE A N 1
ATOM 2211 C CA . ILE A 1 285 ? 14.471 -0.545 -9.409 1.00 98.31 285 ILE A CA 1
ATOM 2212 C C . ILE A 1 285 ? 13.776 -1.793 -8.883 1.00 98.31 285 ILE A C 1
ATOM 2214 O O . ILE A 1 285 ? 14.410 -2.666 -8.289 1.00 98.31 285 ILE A O 1
ATOM 2218 N N . ILE A 1 286 ? 12.467 -1.859 -9.105 1.00 98.75 286 ILE A N 1
ATOM 2219 C CA . ILE A 1 286 ? 11.607 -2.953 -8.646 1.00 98.75 286 ILE A CA 1
ATOM 2220 C C . ILE A 1 286 ? 10.707 -3.432 -9.783 1.00 98.75 286 ILE A C 1
ATOM 2222 O O . ILE A 1 286 ? 10.415 -2.682 -10.719 1.00 98.75 286 ILE A O 1
ATOM 2226 N N . VAL A 1 287 ? 10.224 -4.670 -9.683 1.00 98.88 287 VAL A N 1
ATOM 2227 C CA . VAL A 1 287 ? 9.293 -5.245 -10.657 1.00 98.88 287 VAL A CA 1
ATOM 2228 C C . VAL A 1 287 ? 7.866 -5.072 -10.159 1.00 98.88 287 VAL A C 1
ATOM 2230 O O . VAL A 1 287 ? 7.492 -5.616 -9.124 1.00 98.88 287 VAL A O 1
ATOM 2233 N N . VAL A 1 288 ? 7.025 -4.377 -10.916 1.00 98.81 288 VAL A N 1
ATOM 2234 C CA . VAL A 1 288 ? 5.581 -4.366 -10.679 1.00 98.81 288 VAL A CA 1
ATOM 2235 C C . VAL A 1 288 ? 4.969 -5.603 -11.328 1.00 98.81 288 VAL A C 1
ATOM 2237 O O . VAL A 1 288 ? 5.092 -5.822 -12.534 1.00 98.81 288 VAL A O 1
ATOM 2240 N N . ARG A 1 289 ? 4.278 -6.408 -10.518 1.00 98.44 289 ARG A N 1
ATOM 2241 C CA . ARG A 1 289 ? 3.602 -7.645 -10.939 1.00 98.44 289 ARG A CA 1
ATOM 2242 C C . ARG A 1 289 ? 2.090 -7.587 -10.788 1.00 98.44 289 ARG A C 1
ATOM 2244 O O . ARG A 1 289 ? 1.407 -8.533 -11.156 1.00 98.44 289 ARG A O 1
ATOM 2251 N N . GLY A 1 290 ? 1.538 -6.512 -10.245 1.00 98.19 290 GLY A N 1
ATOM 2252 C CA . GLY A 1 290 ? 0.104 -6.401 -10.050 1.00 98.19 290 GLY A CA 1
ATOM 2253 C C . GLY A 1 290 ? -0.326 -5.027 -9.573 1.00 98.19 290 GLY A C 1
ATOM 2254 O O . GLY A 1 290 ? 0.500 -4.183 -9.237 1.00 98.19 290 GLY A O 1
ATOM 2255 N N . TYR A 1 291 ? -1.632 -4.826 -9.494 1.00 97.56 291 TYR A N 1
ATOM 2256 C CA . TYR A 1 291 ? -2.224 -3.661 -8.861 1.00 97.56 291 TYR A CA 1
ATOM 2257 C C . TYR A 1 291 ? -3.590 -3.968 -8.260 1.00 97.56 291 TYR A C 1
ATOM 2259 O O . TYR A 1 291 ? -4.279 -4.924 -8.629 1.00 97.56 291 TYR A O 1
ATOM 2267 N N . ASP A 1 292 ? -4.001 -3.079 -7.374 1.00 88.25 292 ASP A N 1
ATOM 2268 C CA . ASP A 1 292 ? -5.360 -2.908 -6.879 1.00 88.25 292 ASP A CA 1
ATOM 2269 C C . ASP A 1 292 ? -5.645 -1.396 -6.780 1.00 88.25 292 ASP A C 1
ATOM 2271 O O . ASP A 1 292 ? -4.773 -0.591 -7.124 1.00 88.25 292 ASP A O 1
ATOM 2275 N N . PRO A 1 293 ? -6.829 -0.943 -6.343 1.00 81.81 293 PRO A N 1
ATOM 2276 C CA . PRO A 1 293 ? -7.089 0.492 -6.246 1.00 81.81 293 PRO A CA 1
ATOM 2277 C C . PRO A 1 293 ? -6.115 1.240 -5.313 1.00 81.81 293 PRO A C 1
ATOM 2279 O O . PRO A 1 293 ? -5.863 2.423 -5.523 1.00 81.81 293 PRO A O 1
ATOM 2282 N N . TYR A 1 294 ? -5.528 0.553 -4.329 1.00 80.88 294 TYR A N 1
ATOM 2283 C CA . TYR A 1 294 ? -4.719 1.115 -3.243 1.00 80.88 294 TYR A CA 1
ATOM 2284 C C . TYR A 1 294 ? -3.234 1.281 -3.602 1.00 80.88 294 TYR A C 1
ATOM 2286 O O . TYR A 1 294 ? -2.536 2.108 -3.003 1.00 80.88 294 TYR A O 1
ATOM 2294 N N . GLY A 1 295 ? -2.741 0.506 -4.567 1.00 90.75 295 GLY A N 1
ATOM 2295 C CA . GLY A 1 295 ? -1.335 0.499 -4.940 1.00 90.75 295 GLY A CA 1
ATOM 2296 C C . GLY A 1 295 ? -0.968 -0.606 -5.922 1.00 90.75 295 GLY A C 1
ATOM 2297 O O . GLY A 1 295 ? -1.754 -0.988 -6.796 1.00 90.75 295 GLY A O 1
ATOM 2298 N N . PHE A 1 296 ? 0.260 -1.090 -5.775 1.00 97.94 296 PHE A N 1
ATOM 2299 C CA . PHE A 1 296 ? 0.903 -2.033 -6.675 1.00 97.94 296 PHE A CA 1
ATOM 2300 C C . PHE A 1 296 ? 1.468 -3.216 -5.901 1.00 97.94 296 PHE A C 1
ATOM 2302 O O . PHE A 1 296 ? 2.106 -3.047 -4.863 1.00 97.94 296 PHE A O 1
ATOM 2309 N N . PHE A 1 297 ? 1.258 -4.412 -6.447 1.00 98.38 297 PHE A N 1
ATOM 2310 C CA . PHE A 1 297 ? 1.970 -5.605 -6.011 1.00 98.38 297 PHE A CA 1
ATOM 2311 C C . PHE A 1 297 ? 3.326 -5.625 -6.708 1.00 98.38 297 PHE A C 1
ATOM 2313 O O . PHE A 1 297 ? 3.382 -5.575 -7.943 1.00 98.38 297 PHE A O 1
ATOM 2320 N N . VAL A 1 298 ? 4.405 -5.703 -5.937 1.00 98.75 298 VAL A N 1
ATOM 2321 C CA . VAL A 1 298 ? 5.778 -5.602 -6.435 1.00 98.75 298 VAL A CA 1
ATOM 2322 C C . VAL A 1 298 ? 6.634 -6.771 -5.967 1.00 98.75 298 VAL A C 1
ATOM 2324 O O . VAL A 1 298 ? 6.415 -7.328 -4.896 1.00 98.75 298 VAL A O 1
ATOM 2327 N N . ASN A 1 299 ? 7.613 -7.129 -6.787 1.00 98.81 299 ASN A N 1
ATOM 2328 C CA . ASN A 1 299 ? 8.777 -7.895 -6.379 1.00 98.81 299 ASN A CA 1
ATOM 2329 C C . ASN A 1 299 ? 9.950 -6.917 -6.279 1.00 98.81 299 ASN A C 1
ATOM 2331 O O . ASN A 1 299 ? 10.401 -6.373 -7.290 1.00 98.81 299 ASN A O 1
ATOM 2335 N N . ASP A 1 300 ? 10.418 -6.680 -5.061 1.00 98.56 300 ASP A N 1
ATOM 2336 C CA . ASP A 1 300 ? 11.598 -5.870 -4.784 1.00 98.56 300 ASP A CA 1
ATOM 2337 C C . ASP A 1 300 ? 12.814 -6.804 -4.657 1.00 98.56 300 ASP A C 1
ATOM 2339 O O . ASP A 1 300 ? 12.798 -7.722 -3.830 1.00 98.56 300 ASP A O 1
ATOM 2343 N N . PRO A 1 301 ? 13.863 -6.654 -5.482 1.00 98.25 301 PRO A N 1
ATOM 2344 C CA . PRO A 1 301 ? 14.989 -7.577 -5.433 1.00 98.25 301 PRO A CA 1
ATOM 2345 C C . PRO A 1 301 ? 15.810 -7.454 -4.140 1.00 98.25 301 PRO A C 1
ATOM 2347 O O . PRO A 1 301 ? 16.520 -8.399 -3.813 1.00 98.25 301 PRO A O 1
ATOM 2350 N N . TYR A 1 302 ? 15.728 -6.339 -3.399 1.00 97.88 302 TYR A N 1
ATOM 2351 C CA . TYR A 1 302 ? 16.605 -6.060 -2.250 1.00 97.88 302 TYR A CA 1
ATOM 2352 C C . TYR A 1 302 ? 15.966 -6.323 -0.875 1.00 97.88 302 TYR A C 1
ATOM 2354 O O . TYR A 1 302 ? 16.654 -6.263 0.141 1.00 97.88 302 TYR A O 1
ATOM 2362 N N . GLY A 1 303 ? 14.668 -6.628 -0.824 1.00 96.69 303 GLY A N 1
ATOM 2363 C CA . GLY A 1 303 ? 13.908 -6.836 0.415 1.00 96.69 303 GLY A CA 1
ATOM 2364 C C . GLY A 1 303 ? 12.762 -5.837 0.558 1.00 96.69 303 GLY A C 1
ATOM 2365 O O . GLY A 1 303 ? 12.366 -5.195 -0.410 1.00 96.69 303 GLY A O 1
ATOM 2366 N N . GLU A 1 304 ? 12.210 -5.687 1.761 1.00 97.00 304 GLU A N 1
ATOM 2367 C CA . GLU A 1 304 ? 11.084 -4.772 1.989 1.00 97.00 304 GLU A CA 1
ATOM 2368 C C . GLU A 1 304 ? 11.555 -3.345 2.280 1.00 97.00 304 GLU A C 1
ATOM 2370 O O . GLU A 1 304 ? 12.359 -3.104 3.185 1.00 97.00 304 GLU A O 1
ATOM 2375 N N . TRP A 1 305 ? 11.026 -2.369 1.541 1.00 96.31 305 TRP A N 1
ATOM 2376 C CA . TRP A 1 305 ? 11.252 -0.960 1.834 1.00 96.31 305 TRP A CA 1
ATOM 2377 C C . TRP A 1 305 ? 10.308 -0.466 2.935 1.00 96.31 305 TRP A C 1
ATOM 2379 O O . TRP A 1 305 ? 9.092 -0.636 2.866 1.00 96.31 305 TRP A O 1
ATOM 2389 N N . THR A 1 306 ? 10.860 0.238 3.924 1.00 89.88 306 THR A N 1
ATOM 2390 C CA . THR A 1 306 ? 10.096 0.924 4.975 1.00 89.88 306 THR A CA 1
ATOM 2391 C C . THR A 1 306 ? 10.504 2.392 5.067 1.00 89.88 306 THR A C 1
ATOM 2393 O O . THR A 1 306 ? 11.559 2.792 4.575 1.00 89.88 306 THR A O 1
ATOM 2396 N N . SER A 1 307 ? 9.733 3.211 5.788 1.00 85.38 307 SER A N 1
ATOM 2397 C CA . SER A 1 307 ? 10.107 4.611 6.048 1.00 85.38 307 SER A CA 1
ATOM 2398 C C . SER A 1 307 ? 11.441 4.772 6.792 1.00 85.38 307 SER A C 1
ATOM 2400 O O . SER A 1 307 ? 12.045 5.838 6.724 1.00 85.38 307 SER A O 1
ATOM 2402 N N . SER A 1 308 ? 11.899 3.734 7.501 1.00 88.88 308 SER A N 1
ATOM 2403 C CA . SER A 1 308 ? 13.211 3.674 8.164 1.00 88.88 308 SER A CA 1
ATOM 2404 C C . SER A 1 308 ? 14.339 3.129 7.275 1.00 88.88 308 SER A C 1
ATOM 2406 O O . SER A 1 308 ? 15.476 3.047 7.731 1.00 88.88 308 SER A O 1
ATOM 2408 N N . GLY A 1 309 ? 14.045 2.763 6.025 1.00 92.00 309 GLY A N 1
ATOM 2409 C CA . GLY A 1 309 ? 14.979 2.131 5.094 1.00 92.00 309 GLY A CA 1
ATOM 2410 C C . GLY A 1 309 ? 14.628 0.673 4.788 1.00 92.00 309 GLY A C 1
ATOM 2411 O O . GLY A 1 309 ? 13.555 0.185 5.150 1.00 92.00 309 GLY A O 1
ATOM 2412 N N . TYR A 1 310 ? 15.534 -0.013 4.094 1.00 96.00 310 TYR A N 1
ATOM 2413 C CA . TYR A 1 310 ? 15.340 -1.401 3.675 1.00 96.00 310 TYR A CA 1
ATOM 2414 C C . TYR A 1 310 ? 15.490 -2.403 4.822 1.00 96.00 310 TYR A C 1
ATOM 2416 O O . TYR A 1 310 ? 16.407 -2.311 5.639 1.00 96.00 310 TYR A O 1
ATOM 2424 N N . ARG A 1 311 ? 14.606 -3.400 4.822 1.00 96.50 311 ARG A N 1
ATOM 2425 C CA . ARG A 1 311 ? 14.675 -4.626 5.615 1.00 96.50 311 ARG A CA 1
ATOM 2426 C C . ARG A 1 311 ? 15.057 -5.773 4.690 1.00 96.50 311 ARG A C 1
ATOM 2428 O O . ARG A 1 311 ? 14.205 -6.400 4.070 1.00 96.50 311 ARG A O 1
ATOM 2435 N N . THR A 1 312 ? 16.360 -6.010 4.588 1.00 95.81 312 THR A N 1
ATOM 2436 C CA . THR A 1 312 ? 16.947 -7.070 3.753 1.00 95.81 312 THR A CA 1
ATOM 2437 C C . THR A 1 312 ? 16.828 -8.459 4.389 1.00 95.81 312 THR A C 1
ATOM 2439 O O . THR A 1 312 ? 17.095 -9.465 3.744 1.00 95.81 312 THR A O 1
ATOM 2442 N N . ASP A 1 313 ? 16.419 -8.524 5.659 1.00 93.19 313 ASP A N 1
ATOM 2443 C CA . ASP A 1 313 ? 16.062 -9.756 6.362 1.00 93.19 313 ASP A CA 1
ATOM 2444 C C . ASP A 1 313 ? 14.635 -10.239 6.044 1.00 93.19 313 ASP A C 1
ATOM 2446 O O . ASP A 1 313 ? 14.258 -11.345 6.431 1.00 93.19 313 ASP A O 1
ATOM 2450 N N 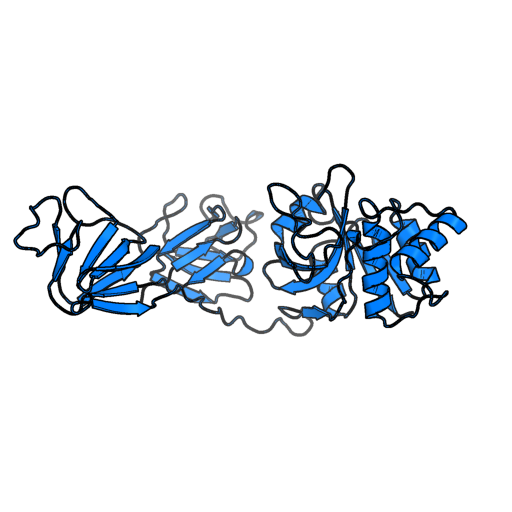. LEU A 1 314 ? 13.842 -9.419 5.347 1.00 93.62 314 LEU A N 1
ATOM 2451 C CA . LEU A 1 314 ? 12.497 -9.749 4.887 1.00 93.62 314 LEU A CA 1
ATOM 2452 C C . LEU A 1 314 ? 12.499 -9.996 3.378 1.00 93.62 314 LEU A C 1
ATOM 2454 O O . LEU A 1 314 ? 13.260 -9.383 2.630 1.00 93.62 314 LEU A O 1
ATOM 2458 N N . SER A 1 315 ? 11.616 -10.890 2.928 1.00 96.50 315 SER A N 1
ATOM 2459 C CA . SER A 1 315 ? 11.447 -11.155 1.500 1.00 96.50 315 SER A CA 1
ATOM 2460 C C . SER A 1 315 ? 10.889 -9.926 0.784 1.00 96.50 315 SER A C 1
ATOM 2462 O O . SER A 1 315 ? 9.958 -9.285 1.266 1.00 96.50 315 SER A O 1
ATOM 2464 N N . GLY A 1 316 ? 11.428 -9.643 -0.400 1.00 97.62 316 GLY A N 1
ATOM 2465 C CA . GLY A 1 316 ? 10.873 -8.651 -1.315 1.00 97.62 316 GLY A CA 1
ATOM 2466 C C . GLY A 1 316 ? 9.767 -9.196 -2.225 1.00 97.62 316 GLY A C 1
ATOM 2467 O O . GLY A 1 316 ? 9.343 -8.513 -3.155 1.00 97.62 316 GLY A O 1
ATOM 2468 N N . GLU A 1 317 ? 9.321 -10.435 -2.011 1.00 98.25 317 GLU A N 1
ATOM 2469 C CA . GLU A 1 317 ? 8.298 -11.086 -2.825 1.00 98.25 317 GLU A CA 1
ATOM 2470 C C . GLU A 1 317 ? 6.898 -10.528 -2.554 1.00 98.25 317 GLU A C 1
ATOM 2472 O O . GLU A 1 317 ? 6.410 -10.533 -1.424 1.00 98.25 317 GLU A O 1
ATOM 2477 N N . ASN A 1 318 ? 6.210 -10.139 -3.629 1.00 97.19 318 ASN A N 1
ATOM 2478 C CA . ASN A 1 318 ? 4.793 -9.785 -3.629 1.00 97.19 318 ASN A CA 1
ATOM 2479 C C . ASN A 1 318 ? 4.380 -8.773 -2.539 1.00 97.19 318 ASN A C 1
ATOM 2481 O O . ASN A 1 318 ? 3.295 -8.865 -1.955 1.00 97.19 318 ASN A O 1
ATOM 2485 N N . LEU A 1 319 ? 5.240 -7.790 -2.291 1.00 96.75 319 LEU A N 1
ATOM 2486 C CA . LEU A 1 319 ? 4.959 -6.670 -1.404 1.00 96.75 319 LEU A CA 1
ATOM 2487 C C . LEU A 1 319 ? 3.858 -5.786 -1.994 1.00 96.75 319 LEU A C 1
ATOM 2489 O O . LEU A 1 319 ? 3.698 -5.706 -3.212 1.00 96.75 319 LEU A O 1
ATOM 2493 N N . HIS A 1 320 ? 3.105 -5.093 -1.141 1.00 96.62 320 HIS A N 1
ATOM 2494 C CA . HIS A 1 320 ? 2.122 -4.100 -1.581 1.00 96.62 320 HIS A CA 1
ATOM 2495 C C . HIS A 1 320 ? 2.616 -2.694 -1.256 1.00 96.62 320 HIS A C 1
ATOM 2497 O O . HIS A 1 320 ? 2.696 -2.305 -0.091 1.00 96.62 320 HIS A O 1
ATOM 2503 N N . TYR A 1 321 ? 2.960 -1.933 -2.294 1.00 95.06 321 TYR A N 1
ATOM 2504 C CA . TYR A 1 321 ? 3.384 -0.541 -2.173 1.00 95.06 321 TYR A CA 1
ATOM 2505 C C . TYR A 1 321 ? 2.249 0.381 -2.611 1.00 95.06 321 TYR A C 1
ATOM 2507 O O . TYR A 1 321 ? 1.690 0.238 -3.700 1.00 95.06 321 TYR A O 1
ATOM 2515 N N . SER A 1 322 ? 1.897 1.340 -1.753 1.00 88.25 322 SER A N 1
ATOM 2516 C CA . SER A 1 322 ? 0.784 2.260 -1.996 1.00 88.25 322 SER A CA 1
ATOM 2517 C C . SER A 1 322 ? 1.019 3.165 -3.207 1.00 88.25 322 SER A C 1
ATOM 2519 O O . SER A 1 322 ? 2.161 3.457 -3.566 1.00 88.25 322 SER A O 1
ATOM 2521 N N . ASN A 1 323 ? -0.067 3.682 -3.795 1.00 87.56 323 ASN A N 1
ATOM 2522 C CA . ASN A 1 323 ? 0.011 4.706 -4.845 1.00 87.56 323 ASN A CA 1
ATOM 2523 C C . ASN A 1 323 ? 0.890 5.886 -4.409 1.00 87.56 323 ASN A C 1
ATOM 2525 O O . ASN A 1 323 ? 1.781 6.288 -5.149 1.00 87.56 323 ASN A O 1
ATOM 2529 N N . THR A 1 324 ? 0.689 6.398 -3.189 1.00 85.12 324 THR A N 1
ATOM 2530 C CA . THR A 1 324 ? 1.495 7.498 -2.638 1.00 85.12 324 THR A CA 1
ATOM 2531 C C . THR A 1 324 ? 2.968 7.131 -2.511 1.00 85.12 324 THR A C 1
ATOM 2533 O O . THR A 1 324 ? 3.824 7.952 -2.831 1.00 85.12 324 THR A O 1
ATOM 2536 N N . LEU A 1 325 ? 3.283 5.914 -2.050 1.00 91.00 325 LEU A N 1
ATOM 2537 C CA . LEU A 1 325 ? 4.668 5.475 -1.916 1.00 91.00 325 LEU A CA 1
ATOM 2538 C C . LEU A 1 325 ? 5.351 5.440 -3.284 1.00 91.00 325 LEU A C 1
ATOM 2540 O O . LEU A 1 325 ? 6.378 6.098 -3.450 1.00 91.00 325 LEU A O 1
ATOM 2544 N N . ILE A 1 326 ? 4.752 4.748 -4.260 1.00 95.56 326 ILE A N 1
ATOM 2545 C CA . ILE A 1 326 ? 5.283 4.678 -5.627 1.00 95.56 326 ILE A CA 1
ATOM 2546 C C . ILE A 1 326 ? 5.411 6.079 -6.223 1.00 95.56 326 ILE A C 1
ATOM 2548 O O . ILE A 1 326 ? 6.481 6.425 -6.708 1.00 95.56 326 ILE A O 1
ATOM 2552 N N . GLN A 1 327 ? 4.387 6.925 -6.104 1.00 91.38 327 GLN A N 1
ATOM 2553 C CA . GLN A 1 327 ? 4.438 8.306 -6.586 1.00 91.38 327 GLN A CA 1
ATOM 2554 C C . GLN A 1 327 ? 5.616 9.080 -5.972 1.00 91.38 327 GLN A C 1
ATOM 2556 O O . GLN A 1 327 ? 6.398 9.695 -6.688 1.00 91.38 327 GLN A O 1
ATOM 2561 N N . SER A 1 328 ? 5.783 9.009 -4.648 1.00 91.56 328 SER A N 1
ATOM 2562 C CA . SER A 1 328 ? 6.825 9.754 -3.929 1.00 91.56 328 SER A CA 1
ATOM 2563 C C . SER A 1 328 ? 8.249 9.276 -4.220 1.00 91.56 328 SER A C 1
ATOM 2565 O O . SER A 1 328 ? 9.190 10.062 -4.123 1.00 91.56 328 SER A O 1
ATOM 2567 N N . LYS A 1 329 ? 8.427 7.986 -4.533 1.00 95.31 329 LYS A N 1
ATOM 2568 C CA . LYS A 1 329 ? 9.747 7.374 -4.732 1.00 95.31 329 LYS A CA 1
ATOM 2569 C C . LYS A 1 329 ? 10.148 7.285 -6.190 1.00 95.31 329 LYS A C 1
ATOM 2571 O O . LYS A 1 329 ? 11.321 7.480 -6.482 1.00 95.31 329 LYS A O 1
ATOM 2576 N N . CYS A 1 330 ? 9.204 7.015 -7.077 1.00 96.31 330 CYS A N 1
ATOM 2577 C CA . CYS A 1 330 ? 9.456 6.776 -8.494 1.00 96.31 330 CYS A CA 1
ATOM 2578 C C . CYS A 1 330 ? 9.178 7.989 -9.381 1.00 96.31 330 CYS A C 1
ATOM 2580 O O . CYS A 1 330 ? 9.521 7.950 -10.554 1.00 96.31 330 CYS A O 1
ATOM 2582 N N . SER A 1 331 ? 8.524 9.027 -8.855 1.00 92.88 331 SER A N 1
ATOM 2583 C CA . SER A 1 331 ? 8.116 10.195 -9.640 1.00 92.88 331 SER A CA 1
ATOM 2584 C C . SER A 1 331 ? 8.088 11.487 -8.804 1.00 92.88 331 SER A C 1
ATOM 2586 O O . SER A 1 331 ? 7.066 12.185 -8.779 1.00 92.88 331 SER A O 1
ATOM 2588 N N . PRO A 1 332 ? 9.162 11.811 -8.052 1.00 84.50 332 PRO A N 1
ATOM 2589 C CA . PRO A 1 332 ? 9.200 13.019 -7.227 1.00 84.50 332 PRO A CA 1
ATOM 2590 C C . PRO A 1 332 ? 9.089 14.323 -8.038 1.00 84.50 332 PRO A C 1
ATOM 2592 O O . PRO A 1 332 ? 8.759 15.361 -7.468 1.00 84.50 332 PRO A O 1
ATOM 2595 N N . GLU A 1 333 ? 9.337 14.284 -9.348 1.00 85.94 333 GLU A N 1
ATOM 2596 C CA . GLU A 1 333 ? 9.294 15.432 -10.258 1.00 85.94 333 GLU A CA 1
ATOM 2597 C C . GLU A 1 333 ? 7.880 15.787 -10.763 1.00 85.94 333 GLU A C 1
ATOM 2599 O O . GLU A 1 333 ? 7.674 16.901 -11.246 1.00 85.94 333 GLU A O 1
ATOM 2604 N N . GLY A 1 334 ? 6.896 14.885 -10.659 1.00 77.38 334 GLY A N 1
ATOM 2605 C CA . GLY A 1 334 ? 5.526 15.113 -11.148 1.00 77.38 334 GLY A CA 1
ATOM 2606 C C . GLY A 1 334 ? 4.715 13.825 -11.309 1.00 77.38 334 GLY A C 1
ATOM 2607 O O . GLY A 1 334 ? 5.237 12.743 -11.091 1.00 77.38 334 GLY A O 1
ATOM 2608 N N . GLU A 1 335 ? 3.434 13.905 -11.680 1.00 77.69 335 GLU A N 1
ATOM 2609 C CA . GLU A 1 335 ? 2.542 12.727 -11.782 1.00 77.69 335 GLU A CA 1
ATOM 2610 C C . GLU A 1 335 ? 2.879 11.765 -12.945 1.00 77.69 335 GLU A C 1
ATOM 2612 O O . GLU A 1 335 ? 2.489 10.597 -12.920 1.00 77.69 335 GLU A O 1
ATOM 2617 N N . ASP A 1 336 ? 3.630 12.235 -13.942 1.00 86.88 336 ASP A N 1
ATOM 2618 C CA . ASP A 1 336 ? 3.946 11.559 -15.206 1.00 86.88 336 ASP A CA 1
ATOM 2619 C C . ASP A 1 336 ? 5.464 11.441 -15.462 1.00 86.88 336 ASP A C 1
ATOM 2621 O O . ASP A 1 336 ? 5.918 11.570 -16.600 1.00 86.88 336 ASP A O 1
ATOM 2625 N N . TYR A 1 337 ? 6.261 11.235 -14.409 1.00 93.44 337 TYR A N 1
ATOM 2626 C CA . TYR A 1 337 ? 7.732 11.183 -14.457 1.00 93.44 337 TYR A CA 1
ATOM 2627 C C . TYR A 1 337 ? 8.319 9.835 -14.008 1.00 93.44 337 TYR A C 1
ATOM 2629 O O . TYR A 1 337 ? 9.494 9.748 -13.653 1.00 93.44 337 TYR A O 1
ATOM 2637 N N . ILE A 1 338 ? 7.537 8.751 -14.067 1.00 97.19 338 ILE A N 1
ATOM 2638 C CA . ILE A 1 338 ? 8.048 7.411 -13.760 1.00 97.19 338 ILE A CA 1
ATOM 2639 C C . ILE A 1 338 ? 8.866 6.894 -14.938 1.00 97.19 338 ILE A C 1
ATOM 2641 O O . ILE A 1 338 ? 8.352 6.753 -16.051 1.00 97.19 338 ILE A O 1
ATOM 2645 N N . TRP A 1 339 ? 10.115 6.521 -14.672 1.00 97.88 339 TRP A N 1
ATOM 2646 C CA . TRP A 1 339 ? 10.921 5.755 -15.618 1.00 97.88 339 TRP A CA 1
ATOM 2647 C C . TRP A 1 339 ? 10.391 4.327 -15.627 1.00 97.88 339 TRP A C 1
ATOM 2649 O O . TRP A 1 339 ? 10.507 3.597 -14.639 1.00 97.88 339 TRP A O 1
ATOM 2659 N N . LEU A 1 340 ? 9.731 3.969 -16.722 1.00 98.62 340 LEU A N 1
ATOM 2660 C CA . LEU A 1 340 ? 8.855 2.814 -16.803 1.00 98.62 340 LEU A CA 1
ATOM 2661 C C . LEU A 1 340 ? 9.228 1.954 -18.005 1.00 98.62 340 LEU A C 1
ATOM 2663 O O . LEU A 1 340 ? 9.072 2.381 -19.148 1.00 98.62 340 LEU A O 1
ATOM 2667 N N . HIS A 1 341 ? 9.633 0.722 -17.720 1.00 98.75 341 HIS A N 1
ATOM 2668 C CA . HIS A 1 341 ? 9.798 -0.351 -18.694 1.00 98.75 341 HIS A CA 1
ATOM 2669 C C . HIS A 1 341 ? 8.534 -1.208 -18.733 1.00 98.75 341 HIS A C 1
ATOM 2671 O O . HIS A 1 341 ? 8.034 -1.610 -17.677 1.00 98.75 341 HIS A O 1
ATOM 2677 N N . ARG A 1 342 ? 8.017 -1.512 -19.927 1.00 98.69 342 ARG A N 1
ATOM 2678 C CA . ARG A 1 342 ? 6.818 -2.349 -20.123 1.00 98.69 342 ARG A CA 1
ATOM 2679 C C . ARG A 1 342 ? 7.147 -3.510 -21.045 1.00 98.69 342 ARG A C 1
ATOM 2681 O O . ARG A 1 342 ? 7.202 -3.345 -22.266 1.00 98.69 342 ARG A O 1
ATOM 2688 N N . PHE A 1 343 ? 7.277 -4.702 -20.482 1.00 98.69 343 PHE A N 1
ATOM 2689 C CA . PHE A 1 343 ? 7.809 -5.829 -21.237 1.00 98.69 343 PHE A CA 1
ATOM 2690 C C . PHE A 1 343 ? 6.729 -6.649 -21.930 1.00 98.69 343 PHE A C 1
ATOM 2692 O O . PHE A 1 343 ? 5.663 -6.911 -21.374 1.00 98.69 343 PHE A O 1
ATOM 2699 N N . ALA A 1 344 ? 7.027 -7.101 -23.140 1.00 97.75 344 ALA A N 1
ATOM 2700 C CA . ALA A 1 344 ? 6.255 -8.110 -23.849 1.00 97.75 344 ALA A CA 1
ATOM 2701 C C . ALA A 1 344 ? 7.189 -9.189 -24.403 1.00 97.75 344 ALA A C 1
ATOM 2703 O O . ALA A 1 344 ? 8.377 -8.950 -24.628 1.00 97.75 344 ALA A O 1
ATOM 2704 N N . LYS A 1 345 ? 6.642 -10.381 -24.642 1.00 94.31 345 LYS A N 1
ATOM 2705 C CA . LYS A 1 345 ? 7.354 -11.411 -25.398 1.00 94.31 345 LYS A CA 1
ATOM 2706 C C . LYS A 1 345 ? 7.407 -10.997 -26.867 1.00 94.31 345 LYS A C 1
ATOM 2708 O O . LYS A 1 345 ? 6.405 -10.500 -27.382 1.00 94.31 345 LYS A O 1
ATOM 2713 N N . ARG A 1 346 ? 8.567 -11.178 -27.497 1.00 88.50 346 ARG A N 1
ATOM 2714 C CA . ARG A 1 346 ? 8.753 -10.913 -28.924 1.00 88.50 346 ARG A CA 1
ATOM 2715 C C . ARG A 1 346 ? 7.993 -11.896 -29.810 1.00 88.50 346 ARG A C 1
ATOM 2717 O O . ARG A 1 346 ? 7.822 -13.064 -29.387 1.00 88.50 346 ARG A O 1
#